Protein AF-0000000083550187 (afdb_homodimer)

pLDDT: mean 97.29, std 4.62, range [62.53, 98.94]

Sequence (258 aa):
MPMEIVVPAGSGKPLAPYSPGTLADGVVYVSGTLPFDKDNNVVHLDDPKAQTRHVLDIIKSVIEAAGGTMADVTMNHVFVTDWANYGAVNEVYAEYFPGDKPARYCVKVELVKPGALVEIATVAHIGKKMPMEIVVPAGSGKPLAPYSPGTLADGVVYVSGTLPFDKDNNVVHLDDPKAQTRHVLDIIKSVIEAAGGTMADVTMNHVFVTDWANYGAVNEVYAEYFPGDKPARYCVKVELVKPGALVEIATVAHIGKK

Radius of gyration: 17.9 Å; Cα contacts (8 Å, |Δi|>4): 572; chains: 2; bounding box: 42×47×38 Å

Foldseek 3Di:
DDKDAFDFPPAADDPDPDGQWIDDQQKIKGPWFWCAHNVGDHPPFPQLLVRLVSRVVSVQRRQVSVPAGLQQWAEKEKEFQDCVCVVSNVVNVCVRVVDDDHHYDYDHDDDDDPRTGMIMITMGRRHDD/DDKDAFDFPPAADDPDPDGQWIDDQQKIKGPWFWCAHNVGDHPPFPQLLVRLVSRVVSVQRRQVSVPAGLQQWAEKEKEFQDCVCVVSNVVNVCVRPVDDDHHYDYDHDDDDDPRTGMIMITMGRRHDD

Organism: NCBI:txid2306993

Structure (mmCIF, N/CA/C/O backbone):
data_AF-0000000083550187-model_v1
#
loop_
_entity.id
_entity.type
_entity.pdbx_description
1 polymer '3-aminoacrylate deaminase RutC'
#
loop_
_atom_site.group_PDB
_atom_site.id
_atom_site.type_symbol
_atom_site.label_atom_id
_atom_site.label_alt_id
_atom_site.label_comp_id
_atom_site.label_asym_id
_atom_site.label_entity_id
_atom_site.label_seq_id
_atom_site.pdbx_PDB_ins_code
_atom_site.Cartn_x
_atom_site.Cartn_y
_atom_site.Cartn_z
_atom_site.occupancy
_atom_site.B_iso_or_equiv
_atom_site.auth_seq_id
_atom_site.auth_comp_id
_atom_site.auth_asym_id
_atom_site.auth_atom_id
_atom_site.pdbx_PDB_model_num
ATOM 1 N N . MET A 1 1 ? -23.312 5.234 -1.891 1 71.38 1 MET A N 1
ATOM 2 C CA . MET A 1 1 ? -23.531 6.66 -1.669 1 71.38 1 MET A CA 1
ATOM 3 C C . MET A 1 1 ? -22.547 7.496 -2.475 1 71.38 1 MET A C 1
ATOM 5 O O . MET A 1 1 ? -21.453 7.031 -2.787 1 71.38 1 MET A O 1
ATOM 9 N N . PRO A 1 2 ? -23.031 8.703 -2.861 1 88.88 2 PRO A N 1
ATOM 10 C CA . PRO A 1 2 ? -22.188 9.523 -3.725 1 88.88 2 PRO A CA 1
ATOM 11 C C . PRO A 1 2 ? -20.875 9.93 -3.055 1 88.88 2 PRO A C 1
ATOM 13 O O . PRO A 1 2 ? -20.781 9.938 -1.824 1 88.88 2 PRO A O 1
ATOM 16 N N . MET A 1 3 ? -19.891 10.164 -3.82 1 94.69 3 MET A N 1
ATOM 17 C CA . MET A 1 3 ? -18.547 10.57 -3.385 1 94.69 3 MET A CA 1
ATOM 18 C C . MET A 1 3 ? -18.562 11.984 -2.826 1 94.69 3 MET A C 1
ATOM 20 O O . MET A 1 3 ? -19.219 12.867 -3.379 1 94.69 3 MET A O 1
ATOM 24 N N . GLU A 1 4 ? -17.922 12.18 -1.686 1 97.5 4 GLU A N 1
ATOM 25 C CA . GLU A 1 4 ? -17.688 13.492 -1.083 1 97.5 4 GLU A CA 1
ATOM 26 C C . GLU A 1 4 ? -16.203 13.852 -1.097 1 97.5 4 GLU A C 1
ATOM 28 O O . GLU A 1 4 ? -15.344 12.984 -0.903 1 97.5 4 GLU A O 1
ATOM 33 N N . ILE A 1 5 ? -15.969 15.164 -1.253 1 98.06 5 ILE A N 1
ATOM 34 C CA . ILE A 1 5 ? -14.602 15.664 -1.196 1 98.06 5 ILE A CA 1
ATOM 35 C C . ILE A 1 5 ? -14.227 15.977 0.251 1 98.06 5 ILE A C 1
ATOM 37 O O . ILE A 1 5 ? -15.023 16.547 0.995 1 98.06 5 ILE A O 1
ATOM 41 N N . VAL A 1 6 ? -13.055 15.609 0.651 1 98.38 6 VAL A N 1
ATOM 42 C CA . VAL A 1 6 ? -12.547 15.875 1.993 1 98.38 6 VAL A CA 1
ATOM 43 C C . VAL A 1 6 ? -11.352 16.828 1.917 1 98.38 6 VAL A C 1
ATOM 45 O O . VAL A 1 6 ? -10.297 16.453 1.395 1 98.38 6 VAL A O 1
ATOM 48 N N . VAL A 1 7 ? -11.523 18.016 2.473 1 97.94 7 VAL A N 1
ATOM 49 C CA . VAL A 1 7 ? -10.469 19.016 2.512 1 97.94 7 VAL A CA 1
ATOM 50 C C . VAL A 1 7 ? -10.305 19.531 3.938 1 97.94 7 VAL A C 1
ATOM 52 O O . VAL A 1 7 ? -11.125 20.312 4.418 1 97.94 7 VAL A O 1
ATOM 55 N N . PRO A 1 8 ? -9.312 19.141 4.617 1 97.31 8 PRO A N 1
ATOM 56 C CA . PRO A 1 8 ? -9.102 19.672 5.965 1 97.31 8 PRO A CA 1
ATOM 57 C C . PRO A 1 8 ? -8.938 21.188 5.977 1 97.31 8 PRO A C 1
ATOM 59 O O . PRO A 1 8 ? -8.469 21.781 4.996 1 97.31 8 PRO A O 1
ATOM 62 N N . ALA A 1 9 ? -9.234 21.703 7.098 1 94.06 9 ALA A N 1
ATOM 63 C CA . ALA A 1 9 ? -9.008 23.125 7.281 1 94.06 9 ALA A CA 1
ATOM 64 C C . ALA A 1 9 ? -7.527 23.484 7.16 1 94.06 9 ALA A C 1
ATOM 66 O O . ALA A 1 9 ? -6.672 22.766 7.684 1 94.06 9 ALA A O 1
ATOM 67 N N . GLY A 1 10 ? -7.227 24.547 6.395 1 91.75 10 GLY A N 1
ATOM 68 C CA . GLY A 1 10 ? -5.855 25.016 6.285 1 91.75 10 GLY A CA 1
ATOM 69 C C . GLY A 1 10 ? -5.102 24.391 5.129 1 91.75 10 GLY A C 1
ATOM 70 O O . GLY A 1 10 ? -3.938 24.719 4.887 1 91.75 10 GLY A O 1
ATOM 71 N N . SER A 1 11 ? -5.773 23.5 4.426 1 94.5 11 SER A N 1
ATOM 72 C CA . SER A 1 11 ? -5.125 22.859 3.285 1 94.5 11 SER A CA 1
ATOM 73 C C . SER A 1 11 ? -4.773 23.875 2.209 1 94.5 11 SER A C 1
ATOM 75 O O . SER A 1 11 ? -5.535 24.812 1.955 1 94.5 11 SER A O 1
ATOM 77 N N . GLY A 1 12 ? -3.656 23.719 1.593 1 93.5 12 GLY A N 1
ATOM 78 C CA . GLY A 1 12 ? -3.312 24.531 0.432 1 93.5 12 GLY A CA 1
ATOM 79 C C . GLY A 1 12 ? -3.977 24.047 -0.845 1 93.5 12 GLY A C 1
ATOM 80 O O . GLY A 1 12 ? -4.703 23.047 -0.838 1 93.5 12 GLY A O 1
ATOM 81 N N . LYS A 1 13 ? -3.725 24.844 -1.928 1 93.12 13 LYS A N 1
ATOM 82 C CA . LYS A 1 13 ? -4.203 24.438 -3.246 1 93.12 13 LYS A CA 1
ATOM 83 C C . LYS A 1 13 ? -3.412 23.25 -3.768 1 93.12 13 LYS A C 1
ATOM 85 O O . LYS A 1 13 ? -2.18 23.25 -3.758 1 93.12 13 LYS A O 1
ATOM 90 N N . PRO A 1 14 ? -4.094 22.234 -4.254 1 94.19 14 PRO A N 1
ATOM 91 C CA . PRO A 1 14 ? -3.365 21.078 -4.781 1 94.19 14 PRO A CA 1
ATOM 92 C C . PRO A 1 14 ? -2.463 21.438 -5.961 1 94.19 14 PRO A C 1
ATOM 94 O O . PRO A 1 14 ? -2.773 22.359 -6.727 1 94.19 14 PRO A O 1
ATOM 97 N N . LEU A 1 15 ? -1.388 20.734 -6.141 1 93.44 15 LEU A N 1
ATOM 98 C CA . LEU A 1 15 ? -0.4 20.906 -7.199 1 93.44 15 LEU A CA 1
ATOM 99 C C . LEU A 1 15 ? -0.985 20.531 -8.555 1 93.44 15 LEU A C 1
ATOM 101 O O . LEU A 1 15 ? -0.548 21.047 -9.586 1 93.44 15 LEU A O 1
ATOM 105 N N . ALA A 1 16 ? -1.939 19.688 -8.641 1 96.25 16 ALA A N 1
ATOM 106 C CA . ALA A 1 16 ? -2.561 19.109 -9.828 1 96.25 16 ALA A CA 1
ATOM 107 C C . ALA A 1 16 ? -4.062 18.922 -9.625 1 96.25 16 ALA A C 1
ATOM 109 O O . ALA A 1 16 ? -4.602 19.281 -8.57 1 96.25 16 ALA A O 1
ATOM 110 N N . PRO A 1 17 ? -4.848 18.375 -10.633 1 97.25 17 PRO A N 1
ATOM 111 C CA . PRO A 1 17 ? -6.301 18.266 -10.5 1 97.25 17 PRO A CA 1
ATOM 112 C C . PRO A 1 17 ? -6.734 17.078 -9.641 1 97.25 17 PRO A C 1
ATOM 114 O O . PRO A 1 17 ? -7.262 16.094 -10.164 1 97.25 17 PRO A O 1
ATOM 117 N N . TYR A 1 18 ? -6.578 17.219 -8.414 1 98 18 TYR A N 1
ATOM 118 C CA . TYR A 1 18 ? -7.02 16.234 -7.426 1 98 18 TYR A CA 1
ATOM 119 C C . TYR A 1 18 ? -7.543 16.922 -6.176 1 98 18 TYR A C 1
ATOM 121 O O . TYR A 1 18 ? -7.383 18.141 -6.012 1 98 18 TYR A O 1
ATOM 129 N N . SER A 1 19 ? -8.242 16.156 -5.312 1 98 19 SER A N 1
ATOM 130 C CA . SER A 1 19 ? -8.562 16.562 -3.947 1 98 19 SER A CA 1
ATOM 131 C C . SER A 1 19 ? -7.656 15.867 -2.939 1 98 19 SER A C 1
ATOM 133 O O . SER A 1 19 ? -7.16 14.766 -3.195 1 98 19 SER A O 1
ATOM 135 N N . PRO A 1 20 ? -7.453 16.453 -1.776 1 98.38 20 PRO A N 1
ATOM 136 C CA . PRO A 1 20 ? -6.676 15.781 -0.734 1 98.38 20 PRO A CA 1
ATOM 137 C C . PRO A 1 20 ? -7.238 14.414 -0.369 1 98.38 20 PRO A C 1
ATOM 139 O O . PRO A 1 20 ? -6.48 13.477 -0.097 1 98.38 20 PRO A O 1
ATOM 142 N N . GLY A 1 21 ? -8.586 14.367 -0.272 1 98.75 21 GLY A N 1
ATOM 143 C CA . GLY A 1 21 ? -9.219 13.086 0.005 1 98.75 21 GLY A CA 1
ATOM 144 C C . GLY A 1 21 ? -10.641 13 -0.517 1 98.75 21 GLY A C 1
ATOM 145 O O . GLY A 1 21 ? -11.25 14.016 -0.854 1 98.75 21 GLY A O 1
ATOM 146 N N . THR A 1 22 ? -11.148 11.805 -0.66 1 98.75 22 THR A N 1
ATOM 147 C CA . THR A 1 22 ? -12.547 11.531 -0.98 1 98.75 22 THR A CA 1
ATOM 148 C C . THR A 1 22 ? -13.125 10.5 -0.014 1 98.75 22 THR A C 1
ATOM 150 O O . THR A 1 22 ? -12.398 9.672 0.536 1 98.75 22 THR A O 1
ATOM 153 N N . LEU A 1 23 ? -14.391 10.578 0.192 1 98 23 LEU A N 1
ATOM 154 C CA . LEU A 1 23 ? -15.148 9.656 1.024 1 98 23 LEU A CA 1
ATOM 155 C C . LEU A 1 23 ? -16.328 9.07 0.252 1 98 23 LEU A C 1
ATOM 157 O O . LEU A 1 23 ? -17.125 9.812 -0.332 1 98 23 LEU A O 1
ATOM 161 N N . ALA A 1 24 ? -16.344 7.828 0.193 1 97.19 24 ALA A N 1
ATOM 162 C CA . ALA A 1 24 ? -17.469 7.121 -0.397 1 97.19 24 ALA A CA 1
ATOM 163 C C . ALA A 1 24 ? -17.703 5.781 0.294 1 97.19 24 ALA A C 1
ATOM 165 O O . ALA A 1 24 ? -16.766 5.008 0.49 1 97.19 24 ALA A O 1
ATOM 166 N N . ASP A 1 25 ? -18.953 5.516 0.718 1 95.06 25 ASP A N 1
ATOM 167 C CA . ASP A 1 25 ? -19.375 4.234 1.279 1 95.06 25 ASP A CA 1
ATOM 168 C C . ASP A 1 25 ? -18.562 3.885 2.52 1 95.06 25 ASP A C 1
ATOM 170 O O . ASP A 1 25 ? -18.188 2.725 2.723 1 95.06 25 ASP A O 1
ATOM 174 N N . GLY A 1 26 ? -18.188 4.93 3.285 1 95.88 26 GLY A N 1
ATOM 175 C CA . GLY A 1 26 ? -17.469 4.719 4.531 1 95.88 26 GLY A CA 1
ATOM 176 C C . GLY A 1 26 ? -15.984 4.484 4.336 1 95.88 26 GLY A C 1
ATOM 177 O O . GLY A 1 26 ? -15.281 4.105 5.273 1 95.88 26 GLY A O 1
ATOM 178 N N . VAL A 1 27 ? -15.508 4.656 3.115 1 97.69 27 VAL A N 1
ATOM 179 C CA . VAL A 1 27 ? -14.094 4.492 2.807 1 97.69 27 VAL A CA 1
ATOM 180 C C . VAL A 1 27 ? -13.484 5.836 2.42 1 97.69 27 VAL A C 1
ATOM 182 O O . VAL A 1 27 ? -14.016 6.539 1.558 1 97.69 27 VAL A O 1
ATOM 185 N N . VAL A 1 28 ? -12.43 6.199 3.059 1 98.31 28 VAL A N 1
ATOM 186 C CA . VAL A 1 28 ? -11.672 7.41 2.74 1 98.31 28 VAL A CA 1
ATOM 187 C C . VAL A 1 28 ? -10.445 7.047 1.913 1 98.31 28 VAL A C 1
ATOM 189 O O . VAL A 1 28 ? -9.656 6.184 2.307 1 98.31 28 VAL A O 1
ATOM 192 N N . TYR A 1 29 ? -10.312 7.645 0.802 1 98.81 29 TYR A N 1
ATOM 193 C CA . TYR A 1 29 ? -9.094 7.617 0.004 1 98.81 29 TYR A CA 1
ATOM 194 C C . TYR A 1 29 ? -8.32 8.922 0.145 1 98.81 29 TYR A C 1
ATOM 196 O O . TYR A 1 29 ? -8.852 10 -0.128 1 98.81 29 TYR A O 1
ATOM 204 N N . VAL A 1 30 ? -7.113 8.859 0.586 1 98.88 30 VAL A N 1
ATOM 205 C CA . VAL A 1 30 ? -6.254 10.031 0.7 1 98.88 30 VAL A CA 1
ATOM 206 C C . VAL A 1 30 ? -5.262 10.062 -0.459 1 98.88 30 VAL A C 1
ATOM 208 O O . VAL A 1 30 ? -4.566 9.078 -0.716 1 98.88 30 VAL A O 1
ATOM 211 N N . SER A 1 31 ? -5.219 11.148 -1.187 1 98.81 31 SER A N 1
ATOM 212 C CA . SER A 1 31 ? -4.32 11.305 -2.326 1 98.81 31 SER A CA 1
ATOM 213 C C . SER A 1 31 ? -2.863 11.133 -1.912 1 98.81 31 SER A C 1
ATOM 215 O O . SER A 1 31 ? -2.525 11.281 -0.736 1 98.81 31 SER A O 1
ATOM 217 N N . GLY A 1 32 ? -1.987 10.727 -2.924 1 98.75 32 GLY A N 1
ATOM 218 C CA . GLY A 1 32 ? -0.562 10.805 -2.645 1 98.75 32 GLY A CA 1
ATOM 219 C C . GLY A 1 32 ? -0.159 12.109 -1.979 1 98.75 32 GLY A C 1
ATOM 220 O O . GLY A 1 32 ? -0.399 13.188 -2.52 1 98.75 32 GLY A O 1
ATOM 221 N N . THR A 1 33 ? 0.382 12.008 -0.817 1 98.81 33 THR A N 1
ATOM 222 C CA . THR A 1 33 ? 0.754 13.156 0.003 1 98.81 33 THR A CA 1
ATOM 223 C C . THR A 1 33 ? 2.271 13.312 0.062 1 98.81 33 THR A C 1
ATOM 225 O O . THR A 1 33 ? 2.982 12.367 0.406 1 98.81 33 THR A O 1
ATOM 228 N N . LEU A 1 34 ? 2.713 14.43 -0.301 1 98.75 34 LEU A N 1
ATOM 229 C CA . LEU A 1 34 ? 4.133 14.766 -0.332 1 98.75 34 LEU A CA 1
ATOM 230 C C . LEU A 1 34 ? 4.492 15.719 0.805 1 98.75 34 LEU A C 1
ATOM 232 O O . LEU A 1 34 ? 3.607 16.312 1.418 1 98.75 34 LEU A O 1
ATOM 236 N N . PRO A 1 35 ? 5.758 15.828 1.191 1 98.75 35 PRO A N 1
ATOM 237 C CA . PRO A 1 35 ? 6.125 16.766 2.252 1 98.75 35 PRO A CA 1
ATOM 238 C C . PRO A 1 35 ? 6.121 18.219 1.78 1 98.75 35 PRO A C 1
ATOM 240 O O . PRO A 1 35 ? 7.168 18.875 1.772 1 98.75 35 PRO A O 1
ATOM 243 N N . PHE A 1 36 ? 4.926 18.688 1.507 1 98.19 36 PHE A N 1
ATOM 244 C CA . PHE A 1 36 ? 4.711 20.031 0.988 1 98.19 36 PHE A CA 1
ATOM 245 C C . PHE A 1 36 ? 4.098 20.938 2.053 1 98.19 36 PHE A C 1
ATOM 247 O O . PHE A 1 36 ? 3.246 20.5 2.83 1 98.19 36 PHE A O 1
ATOM 254 N N . ASP A 1 37 ? 4.496 22.234 2.004 1 97.69 37 ASP A N 1
ATOM 255 C CA . ASP A 1 37 ? 3.727 23.234 2.74 1 97.69 37 ASP A CA 1
ATOM 256 C C . ASP A 1 37 ? 2.52 23.703 1.932 1 97.69 37 ASP A C 1
ATOM 258 O O . ASP A 1 37 ? 2.217 23.141 0.875 1 97.69 37 ASP A O 1
ATOM 262 N N . LYS A 1 38 ? 1.823 24.672 2.412 1 95.12 38 LYS A N 1
ATOM 263 C CA . LYS A 1 38 ? 0.559 25.094 1.818 1 95.12 38 LYS A CA 1
ATOM 264 C C . LYS A 1 38 ? 0.777 25.703 0.432 1 95.12 38 LYS A C 1
ATOM 266 O O . LYS A 1 38 ? -0.169 25.844 -0.345 1 95.12 38 LYS A O 1
ATOM 271 N N . ASP A 1 39 ? 2.008 26.156 0.126 1 96.25 39 ASP A N 1
ATOM 272 C CA . ASP A 1 39 ? 2.344 26.734 -1.168 1 96.25 39 ASP A CA 1
ATOM 273 C C . ASP A 1 39 ? 3 25.703 -2.082 1 96.25 39 ASP A C 1
ATOM 275 O O . ASP A 1 39 ? 3.594 26.062 -3.104 1 96.25 39 ASP A O 1
ATOM 279 N N . ASN A 1 40 ? 3.084 24.406 -1.7 1 97.12 40 ASN A N 1
ATOM 280 C CA . ASN A 1 40 ? 3.6 23.266 -2.447 1 97.12 40 ASN A CA 1
ATOM 281 C C . ASN A 1 40 ? 5.121 23.297 -2.545 1 97.12 40 ASN A C 1
ATOM 283 O O . ASN A 1 40 ? 5.695 22.844 -3.535 1 97.12 40 ASN A O 1
ATOM 287 N N . ASN A 1 41 ? 5.707 24 -1.54 1 98.25 41 ASN A N 1
ATOM 288 C CA . ASN A 1 41 ? 7.152 23.859 -1.403 1 98.25 41 ASN A CA 1
ATOM 289 C C . ASN A 1 41 ? 7.523 22.625 -0.576 1 98.25 41 ASN A C 1
ATOM 291 O O . ASN A 1 41 ? 6.875 22.344 0.432 1 98.25 41 ASN A O 1
ATOM 295 N N . VAL A 1 42 ? 8.617 21.984 -0.984 1 98.69 42 VAL A N 1
ATOM 296 C CA . VAL A 1 42 ? 9.102 20.859 -0.198 1 98.69 42 VAL A CA 1
ATOM 297 C C . VAL A 1 42 ? 9.664 21.359 1.13 1 98.69 42 VAL A C 1
ATOM 299 O O . VAL A 1 42 ? 10.43 22.328 1.163 1 98.69 42 VAL A O 1
ATOM 302 N N . VAL A 1 43 ? 9.328 20.672 2.197 1 98.81 43 VAL A N 1
ATOM 303 C CA . VAL A 1 43 ? 9.805 21.078 3.514 1 98.81 43 VAL A CA 1
ATOM 304 C C . VAL A 1 43 ? 10.711 20 4.094 1 98.81 43 VAL A C 1
ATOM 306 O O . VAL A 1 43 ? 10.742 18.859 3.6 1 98.81 43 VAL A O 1
ATOM 309 N N . HIS A 1 44 ? 11.586 20.391 5.102 1 98.81 44 HIS A N 1
ATOM 310 C CA . HIS A 1 44 ? 12.469 19.484 5.82 1 98.81 44 HIS A CA 1
ATOM 311 C C . HIS A 1 44 ? 13.445 18.781 4.871 1 98.81 44 HIS A C 1
ATOM 313 O O . HIS A 1 44 ? 13.586 17.562 4.902 1 98.81 44 HIS A O 1
ATOM 319 N N . LEU A 1 45 ? 14.086 19.578 4.062 1 98.62 45 LEU A N 1
ATOM 320 C CA . LEU A 1 45 ? 15.008 19.047 3.062 1 98.62 45 LEU A CA 1
ATOM 321 C C . LEU A 1 45 ? 16.062 18.172 3.711 1 98.62 45 LEU A C 1
ATOM 323 O O . LEU A 1 45 ? 16.594 18.5 4.781 1 98.62 45 LEU A O 1
ATOM 327 N N . ASP A 1 46 ? 16.281 16.984 3.121 1 98.12 46 ASP A N 1
ATOM 328 C CA . ASP A 1 46 ? 17.328 16.031 3.471 1 98.12 46 ASP A CA 1
ATOM 329 C C . ASP A 1 46 ? 17.047 15.391 4.832 1 98.12 46 ASP A C 1
ATOM 331 O O . ASP A 1 46 ? 17.969 14.914 5.496 1 98.12 46 ASP A O 1
ATOM 335 N N . ASP A 1 47 ? 15.859 15.414 5.391 1 98.88 47 ASP A N 1
ATOM 336 C CA . ASP A 1 47 ? 15.445 14.828 6.668 1 98.88 47 ASP A CA 1
ATOM 337 C C . ASP A 1 47 ? 14.258 13.891 6.484 1 98.88 47 ASP A C 1
ATOM 339 O O . ASP A 1 47 ? 13.109 14.297 6.668 1 98.88 47 ASP A O 1
ATOM 343 N N . PRO A 1 48 ? 14.508 12.656 6.152 1 98.88 48 PRO A N 1
ATOM 344 C CA . PRO A 1 48 ? 13.414 11.719 5.871 1 98.88 48 PRO A CA 1
ATOM 345 C C . PRO A 1 48 ? 12.484 11.523 7.066 1 98.88 48 PRO A C 1
ATOM 347 O O . PRO A 1 48 ? 11.281 11.289 6.887 1 98.88 48 PRO A O 1
ATOM 350 N N . LYS A 1 49 ? 12.953 11.617 8.266 1 98.94 49 LYS A N 1
ATOM 351 C CA . LYS A 1 49 ? 12.086 11.477 9.43 1 98.94 49 LYS A CA 1
ATOM 352 C C . LYS A 1 49 ? 11.094 12.633 9.516 1 98.94 49 LYS A C 1
ATOM 354 O O . LYS A 1 49 ? 9.891 12.414 9.672 1 98.94 49 LYS A O 1
ATOM 359 N N . ALA A 1 50 ? 11.641 13.812 9.391 1 98.94 50 ALA A N 1
ATOM 360 C CA . ALA A 1 50 ? 10.773 14.984 9.477 1 98.94 50 ALA A CA 1
ATOM 361 C C . ALA A 1 50 ? 9.789 15.016 8.312 1 98.94 50 ALA A C 1
ATOM 363 O O . ALA A 1 50 ? 8.625 15.398 8.484 1 98.94 50 ALA A O 1
ATOM 364 N N . GLN A 1 51 ? 10.188 14.641 7.125 1 98.94 51 GLN A N 1
ATOM 365 C CA . GLN A 1 51 ? 9.281 14.594 5.98 1 98.94 51 GLN A CA 1
ATOM 366 C C . GLN A 1 51 ? 8.195 13.539 6.184 1 98.94 51 GLN A C 1
ATOM 368 O O . GLN A 1 51 ? 7.027 13.773 5.848 1 98.94 51 GLN A O 1
ATOM 373 N N . THR A 1 52 ? 8.594 12.383 6.754 1 98.94 52 THR A N 1
ATOM 374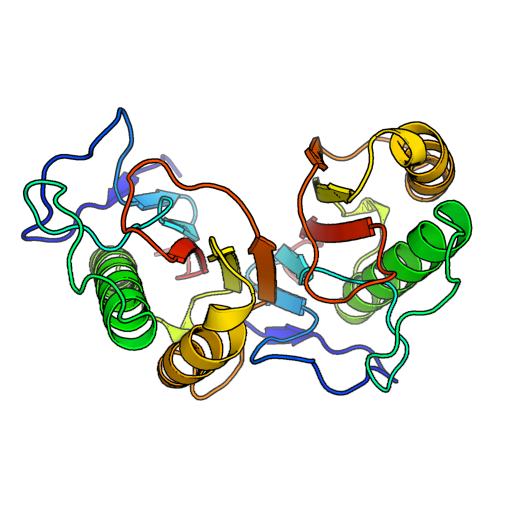 C CA . THR A 1 52 ? 7.605 11.344 7.008 1 98.94 52 THR A CA 1
ATOM 375 C C . THR A 1 52 ? 6.566 11.82 8.016 1 98.94 52 THR A C 1
ATOM 377 O O . THR A 1 52 ? 5.367 11.617 7.828 1 98.94 52 THR A O 1
ATOM 380 N N . ARG A 1 53 ? 7.027 12.5 9.07 1 98.94 53 ARG A N 1
ATOM 381 C CA . ARG A 1 53 ? 6.102 13.047 10.055 1 98.94 53 ARG A CA 1
ATOM 382 C C . ARG A 1 53 ? 5.152 14.055 9.414 1 98.94 53 ARG A C 1
ATOM 384 O O . ARG A 1 53 ? 3.947 14.016 9.664 1 98.94 53 ARG A O 1
ATOM 391 N N . HIS A 1 54 ? 5.688 14.93 8.617 1 98.88 54 HIS A N 1
ATOM 392 C CA . HIS A 1 54 ? 4.898 15.945 7.938 1 98.88 54 HIS A CA 1
ATOM 393 C C . HIS A 1 54 ? 3.818 15.312 7.066 1 98.88 54 HIS A C 1
ATOM 395 O O . HIS A 1 54 ? 2.652 15.719 7.125 1 98.88 54 HIS A O 1
ATOM 401 N N . VAL A 1 55 ? 4.148 14.336 6.289 1 98.88 55 VAL A N 1
ATOM 402 C CA . VAL A 1 55 ? 3.248 13.633 5.383 1 98.88 55 VAL A CA 1
ATOM 403 C C . VAL A 1 55 ? 2.146 12.938 6.18 1 98.88 55 VAL A C 1
ATOM 405 O O . VAL A 1 55 ? 0.963 13.07 5.863 1 98.88 55 VAL A O 1
ATOM 408 N N . LEU A 1 56 ? 2.564 12.203 7.223 1 98.94 56 LEU A N 1
ATOM 409 C CA . LEU A 1 56 ? 1.59 11.438 7.996 1 98.94 56 LEU A CA 1
ATOM 410 C C . LEU A 1 56 ? 0.673 12.367 8.781 1 98.94 56 LEU A C 1
ATOM 412 O O . LEU A 1 56 ? -0.504 12.062 8.984 1 98.94 56 LEU A O 1
ATOM 416 N N . ASP A 1 57 ? 1.16 13.539 9.219 1 98.81 57 ASP A N 1
ATOM 417 C CA . ASP A 1 57 ? 0.308 14.531 9.859 1 98.81 57 ASP A CA 1
ATOM 418 C C . ASP A 1 57 ? -0.765 15.047 8.906 1 98.81 57 ASP A C 1
ATOM 420 O O . ASP A 1 57 ? -1.913 15.25 9.297 1 98.81 57 ASP A O 1
ATOM 424 N N . ILE A 1 58 ? -0.449 15.297 7.648 1 98.75 58 ILE A N 1
ATOM 425 C CA . ILE A 1 58 ? -1.416 15.75 6.656 1 98.75 58 ILE A CA 1
ATOM 426 C C . ILE A 1 58 ? -2.451 14.656 6.402 1 98.75 58 ILE A C 1
ATOM 428 O O . ILE A 1 58 ? -3.654 14.93 6.367 1 98.75 58 ILE A O 1
ATOM 432 N N . ILE A 1 59 ? -2 13.438 6.219 1 98.81 59 ILE A N 1
ATOM 433 C CA . ILE A 1 59 ? -2.904 12.32 6 1 98.81 59 ILE A CA 1
ATOM 434 C C . ILE A 1 59 ? -3.865 12.188 7.18 1 98.81 59 ILE A C 1
ATOM 436 O O . ILE A 1 59 ? -5.074 12.031 6.988 1 98.81 59 ILE A O 1
ATOM 440 N N . LYS A 1 60 ? -3.279 12.234 8.414 1 98.81 60 LYS A N 1
ATOM 441 C CA . LYS A 1 60 ? -4.09 12.203 9.625 1 98.81 60 LYS A CA 1
ATOM 442 C C . LYS A 1 60 ? -5.168 13.281 9.602 1 98.81 60 LYS A C 1
ATOM 444 O O . LYS A 1 60 ? -6.328 13.016 9.922 1 98.81 60 LYS A O 1
ATOM 449 N N . SER A 1 61 ? -4.84 14.461 9.211 1 98.75 61 SER A N 1
ATOM 450 C CA . SER A 1 61 ? -5.793 15.57 9.172 1 98.75 61 SER A CA 1
ATOM 451 C C . SER A 1 61 ? -6.926 15.281 8.188 1 98.75 61 SER A C 1
ATOM 453 O O . SER A 1 61 ? -8.078 15.633 8.445 1 98.75 61 SER A O 1
ATOM 455 N N . VAL A 1 62 ? -6.66 14.688 7.016 1 98.69 62 VAL A N 1
ATOM 456 C CA . VAL A 1 62 ? -7.68 14.344 6.031 1 98.69 62 VAL A CA 1
ATOM 457 C C . VAL A 1 62 ? -8.633 13.305 6.617 1 98.69 62 VAL A C 1
ATOM 459 O O . VAL A 1 62 ? -9.852 13.453 6.531 1 98.69 62 VAL A O 1
ATOM 462 N N . ILE A 1 63 ? -8.086 12.266 7.25 1 98.56 63 ILE A N 1
ATOM 463 C CA . ILE A 1 63 ? -8.891 11.18 7.805 1 98.56 63 ILE A CA 1
ATOM 464 C C . ILE A 1 63 ? -9.773 11.711 8.93 1 98.56 63 ILE A C 1
ATOM 466 O O . ILE A 1 63 ? -10.961 11.391 9 1 98.56 63 ILE A O 1
ATOM 470 N N . GLU A 1 64 ? -9.172 12.562 9.766 1 98.56 64 GLU A N 1
ATOM 471 C CA . GLU A 1 64 ? -9.922 13.141 10.875 1 98.56 64 GLU A CA 1
ATOM 472 C C . GLU A 1 64 ? -11.016 14.078 10.375 1 98.56 64 GLU A C 1
ATOM 474 O O . GLU A 1 64 ? -12.109 14.125 10.938 1 98.56 64 GLU A O 1
ATOM 479 N N . ALA A 1 65 ? -10.773 14.859 9.305 1 98.44 65 ALA A N 1
ATOM 480 C CA . ALA A 1 65 ? -11.781 15.727 8.711 1 98.44 65 ALA A CA 1
ATOM 481 C C . ALA A 1 65 ? -12.961 14.922 8.172 1 98.44 65 ALA A C 1
ATOM 483 O O . ALA A 1 65 ? -14.094 15.406 8.133 1 98.44 65 ALA A O 1
ATOM 484 N N . ALA A 1 66 ? -12.727 13.688 7.797 1 97.56 66 ALA A N 1
ATOM 485 C CA . ALA A 1 66 ? -13.773 12.805 7.293 1 97.56 66 ALA A CA 1
ATOM 486 C C . ALA A 1 66 ? -14.508 12.117 8.445 1 97.56 66 ALA A C 1
ATOM 488 O O . ALA A 1 66 ? -15.508 11.43 8.227 1 97.56 66 ALA A O 1
ATOM 489 N N . GLY A 1 67 ? -13.938 12.227 9.656 1 97.44 67 GLY A N 1
ATOM 490 C CA . GLY A 1 67 ? -14.609 11.664 10.82 1 97.44 67 GLY A CA 1
ATOM 491 C C . GLY A 1 67 ? -13.961 10.391 11.328 1 97.44 67 GLY A C 1
ATOM 492 O O . GLY A 1 67 ? -14.523 9.695 12.172 1 97.44 67 GLY A O 1
ATOM 493 N N . GLY A 1 68 ? -12.82 10.039 10.836 1 97.75 68 GLY A N 1
ATOM 494 C CA . GLY A 1 68 ? -12.117 8.844 11.266 1 97.75 68 GLY A CA 1
ATOM 495 C C . GLY A 1 68 ? -10.883 9.148 12.094 1 97.75 68 GLY A C 1
ATOM 496 O O . GLY A 1 68 ? -10.703 10.273 12.555 1 97.75 68 GLY A O 1
ATOM 497 N N . THR A 1 69 ? -10.062 8.086 12.352 1 97.88 69 THR A N 1
ATOM 498 C CA . THR A 1 69 ? -8.766 8.156 13.016 1 97.88 69 THR A CA 1
ATOM 499 C C . THR A 1 69 ? -7.73 7.301 12.289 1 97.88 69 THR A C 1
ATOM 501 O O . THR A 1 69 ? -8.07 6.559 11.359 1 97.88 69 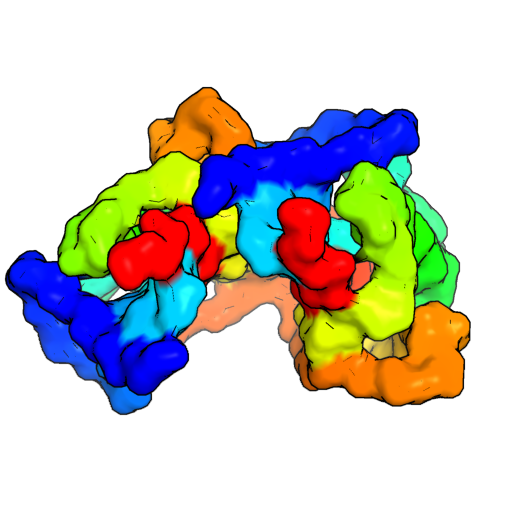THR A O 1
ATOM 504 N N . MET A 1 70 ? -6.477 7.402 12.695 1 98 70 MET A N 1
ATOM 505 C CA . MET A 1 70 ? -5.414 6.621 12.062 1 98 70 MET A CA 1
ATOM 506 C C . MET A 1 70 ? -5.625 5.129 12.297 1 98 70 MET A C 1
ATOM 508 O O . MET A 1 70 ? -5.125 4.305 11.531 1 98 70 MET A O 1
ATOM 512 N N . ALA A 1 71 ? -6.379 4.75 13.297 1 97.31 71 ALA A N 1
ATOM 513 C CA . ALA A 1 71 ? -6.672 3.346 13.57 1 97.31 71 ALA A CA 1
ATOM 514 C C . ALA A 1 71 ? -7.551 2.748 12.477 1 97.31 71 ALA A C 1
ATOM 516 O O . ALA A 1 71 ? -7.684 1.526 12.375 1 97.31 71 ALA A O 1
ATOM 517 N N . ASP A 1 72 ? -8.133 3.588 11.641 1 97.81 72 ASP A N 1
ATOM 518 C CA . ASP A 1 72 ? -9.055 3.146 10.594 1 97.81 72 ASP A CA 1
ATOM 519 C C . ASP A 1 72 ? -8.305 2.83 9.305 1 97.81 72 ASP A C 1
ATOM 521 O O . ASP A 1 72 ? -8.898 2.35 8.336 1 97.81 72 ASP A O 1
ATOM 525 N N . VAL A 1 73 ? -6.988 3.117 9.25 1 98.69 73 VAL A N 1
ATOM 526 C CA . VAL A 1 73 ? -6.203 2.91 8.039 1 98.69 73 VAL A CA 1
ATOM 527 C C . VAL A 1 73 ? -6.02 1.415 7.789 1 98.69 73 VAL A C 1
ATOM 529 O O . VAL A 1 73 ? -5.574 0.682 8.672 1 98.69 73 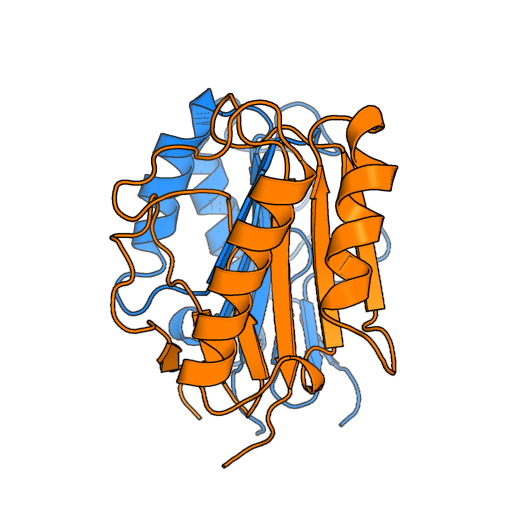VAL A O 1
ATOM 532 N N . THR A 1 74 ? -6.309 0.982 6.539 1 98.62 74 THR A N 1
ATOM 533 C CA . THR A 1 74 ? -6.246 -0.434 6.191 1 98.62 74 THR A CA 1
ATOM 534 C C . THR A 1 74 ? -5.102 -0.707 5.223 1 98.62 74 THR A C 1
ATOM 536 O O . THR A 1 74 ? -4.617 -1.836 5.129 1 98.62 74 THR A O 1
ATOM 539 N N . MET A 1 75 ? -4.719 0.32 4.484 1 98.81 75 MET A N 1
ATOM 540 C CA . MET A 1 75 ? -3.676 0.153 3.475 1 98.81 75 MET A CA 1
ATOM 541 C C . MET A 1 75 ? -2.92 1.459 3.254 1 98.81 75 MET A C 1
ATOM 543 O O . MET A 1 75 ? -3.529 2.527 3.17 1 98.81 75 MET A O 1
ATOM 547 N N . ASN A 1 76 ? -1.598 1.352 3.211 1 98.94 76 ASN A N 1
ATOM 548 C CA . ASN A 1 76 ? -0.762 2.473 2.797 1 98.94 76 ASN A CA 1
ATOM 549 C C . ASN A 1 76 ? 0.098 2.115 1.588 1 98.94 76 ASN A C 1
ATOM 551 O O . ASN A 1 76 ? 0.646 1.014 1.515 1 98.94 76 ASN A O 1
ATOM 555 N N . HIS A 1 77 ? 0.198 3.025 0.65 1 98.88 77 HIS A N 1
ATOM 556 C CA . HIS A 1 77 ? 1.084 2.98 -0.508 1 98.88 77 HIS A CA 1
ATOM 557 C C . HIS A 1 77 ? 2.291 3.893 -0.314 1 98.88 77 HIS A C 1
ATOM 559 O O . HIS A 1 77 ? 2.162 5.117 -0.36 1 98.88 77 HIS A O 1
ATOM 565 N N . VAL A 1 78 ? 3.441 3.291 -0.08 1 98.94 78 VAL A N 1
ATOM 566 C CA . VAL A 1 78 ? 4.605 4.074 0.329 1 98.94 78 VAL A CA 1
ATOM 567 C C . VAL A 1 78 ? 5.621 4.117 -0.808 1 98.94 78 VAL A C 1
ATOM 569 O O . VAL A 1 78 ? 5.977 3.082 -1.373 1 98.94 78 VAL A O 1
ATOM 572 N N . PHE A 1 79 ? 6.086 5.328 -1.111 1 98.94 79 PHE A N 1
ATOM 573 C CA . PHE A 1 79 ? 7.082 5.582 -2.143 1 98.94 79 PHE A CA 1
ATOM 574 C C . PHE A 1 79 ? 8.273 6.336 -1.569 1 98.94 79 PHE A C 1
ATOM 576 O O . PHE A 1 79 ? 8.109 7.379 -0.928 1 98.94 79 PHE A O 1
ATOM 583 N N . VAL A 1 80 ? 9.453 5.816 -1.82 1 98.94 80 VAL A N 1
ATOM 584 C CA . VAL A 1 80 ? 10.672 6.488 -1.396 1 98.94 80 VAL A CA 1
ATOM 585 C C . VAL A 1 80 ? 11.586 6.711 -2.6 1 98.94 80 VAL A C 1
ATOM 587 O O . VAL A 1 80 ? 11.492 5.992 -3.598 1 98.94 80 VAL A O 1
ATOM 590 N N . THR A 1 81 ? 12.492 7.699 -2.502 1 98.75 81 THR A N 1
ATOM 591 C CA . THR A 1 81 ? 13.375 8.016 -3.619 1 98.75 81 THR A CA 1
ATOM 592 C C . THR A 1 81 ? 14.711 7.289 -3.475 1 98.75 81 THR A C 1
ATOM 594 O O . THR A 1 81 ? 15.492 7.215 -4.426 1 98.75 81 THR A O 1
ATOM 597 N N . ASP A 1 82 ? 15.023 6.809 -2.256 1 98.62 82 ASP A N 1
ATOM 598 C CA . ASP A 1 82 ? 16.281 6.129 -1.938 1 98.62 82 ASP A CA 1
ATOM 599 C C . ASP A 1 82 ? 16.078 5.129 -0.798 1 98.62 82 ASP A C 1
ATOM 601 O O . ASP A 1 82 ? 15.516 5.469 0.242 1 98.62 82 ASP A O 1
ATOM 605 N N . TRP A 1 83 ? 16.609 3.885 -0.953 1 98.38 83 TRP A N 1
ATOM 606 C CA . TRP A 1 83 ? 16.469 2.859 0.074 1 98.38 83 TRP A CA 1
ATOM 607 C C . TRP A 1 83 ? 17.234 3.238 1.335 1 98.38 83 TRP A C 1
ATOM 609 O O . TRP A 1 83 ? 16.953 2.725 2.42 1 98.38 83 TRP A O 1
ATOM 619 N N . ALA A 1 84 ? 18.188 4.172 1.218 1 98.44 84 ALA A N 1
ATOM 620 C CA . ALA A 1 84 ? 18.922 4.664 2.387 1 98.44 84 ALA A CA 1
ATOM 621 C C . ALA A 1 84 ? 17.969 5.324 3.381 1 98.44 84 ALA A C 1
ATOM 623 O O . ALA A 1 84 ? 18.297 5.473 4.559 1 98.44 84 ALA A O 1
ATOM 624 N N . ASN A 1 85 ? 16.781 5.762 2.928 1 98.5 85 ASN A N 1
ATOM 625 C CA . ASN A 1 85 ? 15.805 6.434 3.781 1 98.5 85 ASN A CA 1
ATOM 626 C C . ASN A 1 85 ? 14.805 5.449 4.387 1 98.5 85 ASN A C 1
ATOM 628 O O . ASN A 1 85 ? 13.992 5.82 5.234 1 98.5 85 ASN A O 1
ATOM 632 N N . TYR A 1 86 ? 14.828 4.191 3.988 1 98.56 86 TYR A N 1
ATOM 633 C CA . TYR A 1 86 ? 13.836 3.178 4.336 1 98.56 86 TYR A CA 1
ATOM 634 C C . TYR A 1 86 ? 13.727 3.018 5.848 1 98.56 86 TYR A C 1
ATOM 636 O O . TYR A 1 86 ? 12.625 3.033 6.402 1 98.56 86 TYR A O 1
ATOM 644 N N . GLY A 1 87 ? 14.852 2.885 6.539 1 98.56 87 GLY A N 1
ATOM 645 C CA . GLY A 1 87 ? 14.852 2.738 7.988 1 98.56 87 GLY A CA 1
ATOM 646 C C . GLY A 1 87 ? 14.25 3.93 8.703 1 98.56 87 GLY A C 1
ATOM 647 O O . GLY A 1 87 ? 13.438 3.766 9.617 1 98.56 87 GLY A O 1
ATOM 648 N N . ALA A 1 88 ? 14.648 5.141 8.367 1 98.81 88 ALA A N 1
ATOM 649 C CA . ALA A 1 88 ? 14.141 6.367 8.977 1 98.81 88 ALA A CA 1
ATOM 650 C C . ALA A 1 88 ? 12.641 6.5 8.773 1 98.81 88 ALA A C 1
ATOM 652 O O . ALA A 1 88 ? 11.906 6.863 9.703 1 98.81 88 ALA A O 1
ATOM 653 N N . VAL A 1 89 ? 12.156 6.207 7.52 1 98.88 89 VAL A N 1
ATOM 654 C CA . VAL A 1 89 ? 10.734 6.262 7.207 1 98.88 89 VAL A CA 1
ATOM 655 C C . VAL A 1 89 ? 9.969 5.262 8.078 1 98.88 89 VAL A C 1
ATOM 657 O O . VAL A 1 89 ? 8.961 5.609 8.688 1 98.88 89 VAL A O 1
ATOM 660 N N . ASN A 1 90 ? 10.484 4.035 8.227 1 98.81 90 ASN A N 1
ATOM 661 C CA . ASN A 1 90 ? 9.82 2.994 9.008 1 98.81 90 ASN A CA 1
ATOM 662 C C . ASN A 1 90 ? 9.727 3.373 10.484 1 98.81 90 ASN A C 1
ATOM 664 O O . ASN A 1 90 ? 8.727 3.084 11.141 1 98.81 90 ASN A O 1
ATOM 668 N N . GLU A 1 91 ? 10.781 3.939 10.961 1 98.81 91 GLU A N 1
ATOM 669 C CA . GLU A 1 91 ? 10.797 4.332 12.367 1 98.81 91 GLU A CA 1
ATOM 670 C C . GLU A 1 91 ? 9.664 5.301 12.688 1 98.81 91 GLU A C 1
ATOM 672 O O . GLU A 1 91 ? 8.891 5.074 13.617 1 98.81 91 GLU A O 1
ATOM 677 N N . VAL A 1 92 ? 9.531 6.336 11.953 1 98.94 92 VAL A N 1
ATOM 678 C CA . VAL A 1 92 ? 8.492 7.336 12.203 1 98.94 92 VAL A CA 1
ATOM 679 C C . VAL A 1 92 ? 7.121 6.742 11.891 1 98.94 92 VAL A C 1
ATOM 681 O O . VAL A 1 92 ? 6.168 6.941 12.648 1 98.94 92 VAL A O 1
ATOM 684 N N . TYR A 1 93 ? 7.012 6.078 10.719 1 98.94 93 TYR A N 1
ATOM 685 C CA . TYR A 1 93 ? 5.77 5.434 10.312 1 98.94 93 TYR A CA 1
ATOM 686 C C . TYR A 1 93 ? 5.191 4.598 11.453 1 98.94 93 TYR A C 1
ATOM 688 O O . TYR A 1 93 ? 3.998 4.688 11.75 1 98.94 93 TYR A O 1
ATOM 696 N N . ALA A 1 94 ? 6.016 3.844 12.18 1 98.75 94 ALA A N 1
ATOM 697 C CA . ALA A 1 94 ? 5.582 2.945 13.242 1 98.75 94 ALA A CA 1
ATOM 698 C C . ALA A 1 94 ? 4.945 3.723 14.391 1 98.75 94 ALA A C 1
ATOM 700 O O . ALA A 1 94 ? 4.023 3.23 15.047 1 98.75 94 ALA A O 1
ATOM 701 N N . GLU A 1 95 ? 5.383 4.906 14.633 1 98.62 95 GLU A N 1
ATOM 702 C CA . GLU A 1 95 ? 4.832 5.742 15.703 1 98.62 95 GLU A CA 1
ATOM 703 C C . GLU A 1 95 ? 3.363 6.062 15.445 1 98.62 95 GLU A C 1
ATOM 705 O O . GLU A 1 95 ? 2.596 6.27 16.391 1 98.62 95 GLU A O 1
ATOM 710 N N . TYR A 1 96 ? 2.912 6.129 14.227 1 98.75 96 TYR A N 1
ATOM 711 C CA . TYR A 1 96 ? 1.555 6.531 13.875 1 98.75 96 TYR A CA 1
ATOM 712 C C . TYR A 1 96 ? 0.615 5.328 13.867 1 98.75 96 TYR A C 1
ATOM 714 O O . TYR A 1 96 ? -0.605 5.488 13.781 1 98.75 96 TYR A O 1
ATOM 722 N N . PHE A 1 97 ? 1.195 4.172 13.945 1 98.44 97 PHE A N 1
ATOM 723 C CA . PHE A 1 97 ? 0.434 2.932 13.992 1 98.44 97 PHE A CA 1
ATOM 724 C C . PHE A 1 97 ? 0.908 2.053 15.148 1 98.44 97 PHE A C 1
ATOM 726 O O . PHE A 1 97 ? 1.408 0.947 14.922 1 98.44 97 PHE A O 1
ATOM 733 N N . PRO A 1 98 ? 0.636 2.512 16.359 1 96.88 98 PRO A N 1
ATOM 734 C CA . PRO A 1 98 ? 1.158 1.819 17.547 1 96.88 98 PRO A CA 1
ATOM 735 C C . PRO A 1 98 ? 0.492 0.466 17.781 1 96.88 98 PRO A C 1
ATOM 737 O O . PRO A 1 98 ? 1.057 -0.394 18.453 1 96.88 98 PRO A O 1
ATOM 740 N N . GLY A 1 99 ? -0.628 0.167 17.281 1 94.56 99 GLY A N 1
ATOM 741 C CA . GLY A 1 99 ? -1.348 -1.091 17.391 1 94.56 99 GLY A CA 1
ATOM 742 C C . GLY A 1 99 ? -1.247 -1.957 16.156 1 94.56 99 GLY A C 1
ATOM 743 O O . GLY A 1 99 ? -0.148 -2.217 15.664 1 94.56 99 GLY A O 1
ATOM 744 N N . ASP A 1 100 ? -2.447 -2.332 15.727 1 94.38 100 ASP A N 1
ATOM 745 C CA . ASP A 1 100 ? -2.508 -3.121 14.5 1 94.38 100 ASP A CA 1
ATOM 746 C C . ASP A 1 100 ? -1.953 -2.334 13.312 1 94.38 100 ASP A C 1
ATOM 748 O O . ASP A 1 100 ? -2.289 -1.163 13.125 1 94.38 100 ASP A O 1
ATOM 752 N N . LYS A 1 101 ? -1.088 -3.02 12.602 1 98.25 101 LYS A N 1
ATOM 753 C CA . LYS A 1 101 ? -0.463 -2.357 11.461 1 98.25 101 LYS A CA 1
ATOM 754 C C . LYS A 1 101 ? -1.317 -2.502 10.203 1 98.25 101 LYS A C 1
ATOM 756 O O . LYS A 1 101 ? -1.796 -3.596 9.891 1 98.25 101 LYS A O 1
ATOM 761 N N . PRO A 1 102 ? -1.494 -1.485 9.43 1 98.62 102 PRO A N 1
ATOM 762 C CA . PRO A 1 102 ? -2.133 -1.616 8.117 1 98.62 102 PRO A CA 1
ATOM 763 C C . PRO A 1 102 ? -1.326 -2.484 7.156 1 98.62 102 PRO A C 1
ATOM 765 O O . PRO A 1 102 ? -0.133 -2.709 7.371 1 98.62 102 PRO A O 1
ATOM 768 N N . ALA A 1 103 ? -1.99 -3.006 6.188 1 98.69 103 ALA A N 1
ATOM 769 C CA . ALA A 1 103 ? -1.261 -3.492 5.02 1 98.69 103 ALA A CA 1
ATOM 770 C C . ALA A 1 103 ? -0.535 -2.352 4.312 1 98.69 103 ALA A C 1
ATOM 772 O O . ALA A 1 103 ? -0.979 -1.202 4.355 1 98.69 103 ALA A O 1
ATOM 773 N N . ARG A 1 104 ? 0.558 -2.691 3.678 1 98.88 104 ARG A N 1
ATOM 774 C CA . ARG A 1 104 ? 1.286 -1.667 2.936 1 98.88 104 ARG A CA 1
ATOM 775 C C . ARG A 1 104 ? 2.238 -2.297 1.926 1 98.88 104 ARG A C 1
ATOM 777 O O . ARG A 1 104 ? 2.521 -3.494 1.994 1 98.88 104 ARG A O 1
ATOM 784 N N . TYR A 1 105 ? 2.656 -1.507 1.012 1 98.69 105 TYR A N 1
ATOM 785 C CA . TYR A 1 105 ? 3.871 -1.774 0.249 1 98.69 105 TYR A CA 1
ATOM 786 C C . TYR A 1 105 ? 4.766 -0.542 0.2 1 98.69 105 TYR A C 1
ATOM 788 O O . TYR A 1 105 ? 4.34 0.557 0.563 1 98.69 105 TYR A O 1
ATOM 796 N N . CYS A 1 106 ? 5.973 -0.756 -0.15 1 98.81 106 CYS A N 1
ATOM 797 C CA . CYS A 1 106 ? 6.949 0.313 -0.311 1 98.81 106 CYS A CA 1
ATOM 798 C C . CYS A 1 106 ? 7.875 0.032 -1.488 1 98.81 106 CYS A C 1
ATOM 800 O O . CYS A 1 106 ? 8.523 -1.017 -1.538 1 98.81 106 CYS A O 1
ATOM 802 N N . VAL A 1 107 ? 7.938 0.968 -2.406 1 98.75 107 VAL A N 1
ATOM 803 C CA . VAL A 1 107 ? 8.812 0.81 -3.566 1 98.75 107 VAL A CA 1
ATOM 804 C C . VAL A 1 107 ? 9.617 2.086 -3.781 1 98.75 107 VAL A C 1
ATOM 806 O O . VAL A 1 107 ? 9.234 3.158 -3.309 1 98.75 107 VAL A O 1
ATOM 809 N N . LYS A 1 108 ? 10.773 1.963 -4.445 1 98.88 108 LYS A N 1
ATOM 810 C CA . LYS A 1 108 ? 11.609 3.119 -4.77 1 98.88 108 LYS A CA 1
ATOM 811 C C . LYS A 1 108 ? 11.242 3.689 -6.137 1 98.88 108 LYS A C 1
ATOM 813 O O . LYS A 1 108 ? 11.258 2.973 -7.141 1 98.88 108 LYS A O 1
ATOM 818 N N . VAL A 1 109 ? 10.922 4.961 -6.199 1 98.5 109 VAL A N 1
ATOM 819 C CA . VAL A 1 109 ? 10.523 5.68 -7.406 1 98.5 109 VAL A CA 1
ATOM 820 C C . VAL A 1 109 ? 11.148 7.074 -7.402 1 98.5 109 VAL A C 1
ATOM 822 O O . VAL A 1 109 ? 11.789 7.473 -6.426 1 98.5 109 VAL A O 1
ATOM 825 N N . GLU A 1 110 ? 11.055 7.77 -8.555 1 98.19 110 GLU A N 1
ATOM 826 C CA . GLU A 1 110 ? 11.242 9.219 -8.57 1 98.19 110 GLU A CA 1
ATOM 827 C C . GLU A 1 110 ? 9.961 9.945 -8.188 1 98.19 110 GLU A C 1
ATOM 829 O O . GLU A 1 110 ? 8.859 9.453 -8.453 1 98.19 110 GLU A O 1
ATOM 834 N N . LEU A 1 111 ? 10.133 11.109 -7.539 1 98.38 111 LEU A N 1
ATOM 835 C CA . LEU A 1 111 ? 8.977 11.906 -7.129 1 98.38 111 LEU A CA 1
ATOM 836 C C . LEU A 1 111 ? 8.953 13.242 -7.863 1 98.38 111 LEU A C 1
ATOM 838 O O . LEU A 1 111 ? 9.938 13.633 -8.484 1 98.38 111 LEU A O 1
ATOM 842 N N . VAL A 1 112 ? 7.84 13.914 -7.82 1 98.06 112 VAL A N 1
ATOM 843 C CA . VAL A 1 112 ? 7.469 14.977 -8.75 1 98.06 112 VAL A CA 1
ATOM 844 C C . VAL A 1 112 ? 8.391 16.172 -8.547 1 98.06 112 VAL A C 1
ATOM 846 O O . VAL A 1 112 ? 8.703 16.891 -9.5 1 98.06 112 VAL A O 1
ATOM 849 N N . LYS A 1 113 ? 8.875 16.453 -7.297 1 97.88 113 LYS A N 1
ATOM 850 C CA . LYS A 1 113 ? 9.766 17.594 -7.035 1 97.88 113 LYS A CA 1
ATOM 851 C C . LYS A 1 113 ? 11.07 17.125 -6.41 1 97.88 113 LYS A C 1
ATOM 853 O O . LYS A 1 113 ? 11.07 16.297 -5.488 1 97.88 113 LYS A O 1
ATOM 858 N N . PRO A 1 114 ? 12.133 17.766 -6.863 1 97.81 114 PRO A N 1
ATOM 859 C CA . PRO A 1 114 ? 13.398 17.484 -6.184 1 97.81 114 PRO A CA 1
ATOM 860 C C . PRO A 1 114 ? 13.359 17.828 -4.699 1 97.81 114 PRO A C 1
ATOM 862 O O . PRO A 1 114 ? 12.75 18.828 -4.312 1 97.81 114 PRO A O 1
ATOM 865 N N . GLY A 1 115 ? 13.984 17.047 -3.898 1 98.56 115 GLY A N 1
ATOM 866 C CA . GLY A 1 115 ? 14.031 17.281 -2.463 1 98.56 115 GLY A CA 1
ATOM 867 C C . GLY A 1 115 ? 12.992 16.469 -1.699 1 98.56 115 GLY A C 1
ATOM 868 O O . GLY A 1 115 ? 13.117 16.281 -0.487 1 98.56 115 GLY A O 1
ATOM 869 N N . ALA A 1 116 ? 11.891 16.109 -2.342 1 98.88 116 ALA A N 1
ATOM 870 C CA . ALA A 1 116 ? 10.953 15.188 -1.714 1 98.88 116 ALA A CA 1
ATOM 871 C C . ALA A 1 116 ? 11.547 13.781 -1.616 1 98.88 116 ALA A C 1
ATOM 873 O O . ALA A 1 116 ? 12.062 13.25 -2.602 1 98.88 116 ALA A O 1
ATOM 874 N N . LEU A 1 117 ? 11.414 13.156 -0.483 1 98.88 117 LEU A N 1
ATOM 875 C CA . LEU A 1 117 ? 12.062 11.875 -0.245 1 98.88 117 LEU A CA 1
ATOM 876 C C . LEU A 1 117 ? 11.031 10.766 -0.056 1 98.88 117 LEU A C 1
ATOM 878 O O . LEU A 1 117 ? 11.359 9.586 -0.127 1 98.88 117 LEU A O 1
ATOM 882 N N . VAL A 1 118 ? 9.797 11.141 0.26 1 98.94 118 VAL A N 1
ATOM 883 C CA . VAL A 1 118 ? 8.758 10.18 0.59 1 98.94 118 VAL A CA 1
ATOM 884 C C . VAL A 1 118 ? 7.398 10.703 0.123 1 98.94 118 VAL A C 1
ATOM 886 O O . VAL A 1 118 ? 7.137 11.906 0.185 1 98.94 118 VAL A O 1
ATOM 889 N N . GLU A 1 119 ? 6.551 9.875 -0.421 1 98.94 119 GLU A N 1
ATOM 890 C CA . GLU A 1 119 ? 5.141 10.078 -0.732 1 98.94 119 GLU A CA 1
ATOM 891 C C . GLU A 1 119 ? 4.297 8.891 -0.267 1 98.94 119 GLU A C 1
ATOM 893 O O . GLU A 1 119 ? 4.691 7.734 -0.436 1 98.94 119 GLU A O 1
ATOM 898 N N . ILE A 1 120 ? 3.121 9.133 0.379 1 98.94 120 ILE A N 1
ATOM 899 C CA . ILE A 1 120 ? 2.25 8.07 0.876 1 98.94 120 ILE A CA 1
ATOM 900 C C . ILE A 1 120 ? 0.808 8.352 0.457 1 98.94 120 ILE A C 1
ATOM 902 O O . ILE A 1 120 ? 0.32 9.477 0.599 1 98.94 120 ILE A O 1
ATOM 906 N N . ALA A 1 121 ? 0.127 7.395 -0.083 1 98.94 121 ALA A N 1
ATOM 907 C CA . ALA A 1 121 ? -1.321 7.398 -0.276 1 98.94 121 ALA A CA 1
ATOM 908 C C . ALA A 1 121 ? -2 6.391 0.648 1 98.94 121 ALA A C 1
ATOM 910 O O . ALA A 1 121 ? -1.402 5.379 1.021 1 98.94 121 ALA A O 1
ATOM 911 N N . THR A 1 122 ? -3.236 6.684 1.02 1 98.88 122 THR A N 1
ATOM 912 C CA . THR A 1 122 ? -3.803 5.934 2.135 1 98.88 122 THR A CA 1
ATOM 913 C C . THR A 1 122 ? -5.258 5.566 1.857 1 98.88 122 THR A C 1
ATOM 915 O O . THR A 1 122 ? -5.992 6.344 1.249 1 98.88 122 THR A O 1
ATOM 918 N N . VAL A 1 123 ? -5.68 4.383 2.299 1 98.88 123 VAL A N 1
ATOM 919 C CA . VAL A 1 123 ? -7.074 3.959 2.359 1 98.88 123 VAL A CA 1
ATOM 920 C C . VAL A 1 123 ? -7.48 3.713 3.812 1 98.88 123 VAL A C 1
ATOM 922 O O . VAL A 1 123 ? -6.77 3.031 4.555 1 98.88 123 VAL A O 1
ATOM 925 N N . ALA A 1 124 ? -8.609 4.266 4.238 1 98.62 124 ALA A N 1
ATOM 926 C CA . ALA A 1 124 ? -9.133 4.066 5.586 1 98.62 124 ALA A CA 1
ATOM 927 C C . ALA A 1 124 ? -10.617 3.719 5.547 1 98.62 124 ALA A C 1
ATOM 929 O O . ALA A 1 124 ? -11.391 4.348 4.824 1 98.62 12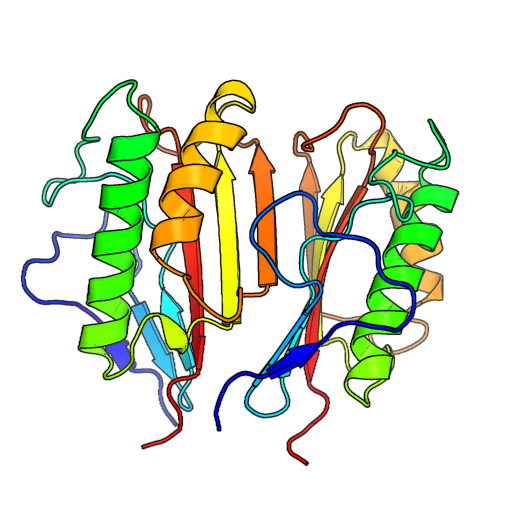4 ALA A O 1
ATOM 930 N N . HIS A 1 125 ? -11.055 2.746 6.367 1 98.25 125 HIS A N 1
ATOM 931 C CA . HIS A 1 125 ? -12.461 2.385 6.547 1 98.25 125 HIS A CA 1
ATOM 932 C C . HIS A 1 125 ? -13.023 2.982 7.832 1 98.25 125 HIS A C 1
ATOM 934 O O . HIS A 1 125 ? -12.758 2.477 8.922 1 98.25 125 HIS A O 1
ATOM 940 N N . ILE A 1 126 ? -13.828 3.961 7.688 1 96.31 126 ILE A N 1
ATOM 941 C CA . ILE A 1 126 ? -14.281 4.68 8.875 1 96.31 126 ILE A CA 1
ATOM 942 C C . ILE A 1 126 ? -15.727 4.297 9.195 1 96.31 126 ILE A C 1
ATOM 944 O O . ILE A 1 126 ? -16.281 4.754 10.195 1 96.31 126 ILE A O 1
ATOM 948 N N . GLY A 1 127 ? -16.328 3.414 8.391 1 89.12 127 GLY A N 1
ATOM 949 C CA . GLY A 1 127 ? -17.703 2.986 8.586 1 89.12 127 GLY A CA 1
ATOM 950 C C . GLY A 1 127 ? -18.719 3.934 7.977 1 89.12 127 GLY A C 1
ATOM 951 O O . GLY A 1 127 ? -18.422 5.113 7.773 1 89.12 127 GLY A O 1
ATOM 952 N N . LYS A 1 128 ? -19.797 3.307 7.512 1 79.44 128 LYS A N 1
ATOM 953 C CA . LYS A 1 128 ? -20.891 4.109 6.988 1 79.44 128 LYS A CA 1
ATOM 954 C C . LYS A 1 128 ? -21.641 4.809 8.117 1 79.44 128 LYS A C 1
ATOM 956 O O . LYS A 1 128 ? -21.844 4.238 9.195 1 79.44 128 LYS A O 1
ATOM 961 N N . LYS A 1 129 ? -21.641 6.09 7.98 1 62.53 129 LYS A N 1
ATOM 962 C CA . LYS A 1 129 ? -22.5 6.836 8.898 1 62.53 129 LYS A CA 1
ATOM 963 C C . LYS A 1 129 ? -23.969 6.602 8.602 1 62.53 129 LYS A C 1
ATOM 965 O O . LYS A 1 129 ? -24.344 6.344 7.453 1 62.53 129 LYS A O 1
ATOM 970 N N . MET B 1 1 ? -17.203 -1.487 10.875 1 66.19 1 MET B N 1
ATOM 971 C CA . MET B 1 1 ? -16.547 -2.572 11.602 1 66.19 1 MET B CA 1
ATOM 972 C C . MET B 1 1 ? -15.039 -2.348 11.68 1 66.19 1 MET B C 1
ATOM 974 O O . MET B 1 1 ? -14.453 -1.741 10.781 1 66.19 1 MET B O 1
ATOM 978 N N . PRO B 1 2 ? -14.477 -2.686 12.844 1 81.88 2 PRO B N 1
ATOM 979 C CA . PRO B 1 2 ? -13.055 -2.418 13.047 1 81.88 2 PRO B CA 1
ATOM 980 C C . PRO B 1 2 ? -12.156 -3.24 12.125 1 81.88 2 PRO B C 1
ATOM 982 O O . PRO B 1 2 ? -12.57 -4.297 11.641 1 81.88 2 PRO B O 1
ATOM 985 N N . MET B 1 3 ? -11.102 -2.74 11.688 1 92.81 3 MET B N 1
ATOM 986 C CA . MET B 1 3 ? -10.102 -3.439 10.883 1 92.81 3 MET B CA 1
ATOM 987 C C . MET B 1 3 ? -9.555 -4.652 11.633 1 92.81 3 MET B C 1
ATOM 989 O O . MET B 1 3 ? -9.305 -4.586 12.836 1 92.81 3 MET B O 1
ATOM 993 N N . GLU B 1 4 ? -9.445 -5.785 10.992 1 96.62 4 GLU B N 1
ATOM 994 C CA . GLU B 1 4 ? -8.82 -7 11.5 1 96.62 4 GLU B CA 1
ATOM 995 C C . GLU B 1 4 ? -7.512 -7.301 10.773 1 96.62 4 GLU B C 1
ATOM 997 O O . GLU B 1 4 ? -7.398 -7.066 9.57 1 96.62 4 GLU B O 1
ATOM 1002 N N . ILE B 1 5 ? -6.621 -7.863 11.578 1 98.25 5 ILE B N 1
ATOM 1003 C CA . ILE B 1 5 ? -5.348 -8.273 10.992 1 98.25 5 ILE B CA 1
ATOM 1004 C C . ILE B 1 5 ? -5.457 -9.711 10.484 1 98.25 5 ILE B C 1
ATOM 1006 O O . ILE B 1 5 ? -6.027 -10.57 11.156 1 98.25 5 ILE B O 1
ATOM 1010 N N . VAL B 1 6 ? -4.953 -9.93 9.328 1 98.56 6 VAL B N 1
ATOM 1011 C CA . VAL B 1 6 ? -4.957 -11.273 8.742 1 98.56 6 VAL B CA 1
ATOM 1012 C C . VAL B 1 6 ? -3.525 -11.797 8.633 1 98.56 6 VAL B C 1
ATOM 1014 O O . VAL B 1 6 ? -2.723 -11.266 7.863 1 98.56 6 VAL B O 1
ATOM 1017 N N . VAL B 1 7 ? -3.248 -12.844 9.383 1 98.06 7 VAL B N 1
ATOM 1018 C CA . VAL B 1 7 ? -1.931 -13.469 9.367 1 98.06 7 VAL B CA 1
ATOM 1019 C C . VAL B 1 7 ? -2.078 -14.977 9.141 1 98.06 7 VAL B C 1
ATOM 1021 O O . VAL B 1 7 ? -2.494 -15.703 10.047 1 98.06 7 VAL B O 1
ATOM 1024 N N . PRO B 1 8 ? -1.773 -15.453 8.016 1 97.62 8 PRO B N 1
ATOM 1025 C CA . PRO B 1 8 ? -1.847 -16.891 7.805 1 97.62 8 PRO B CA 1
ATOM 1026 C C . PRO B 1 8 ? -0.92 -17.672 8.734 1 97.62 8 PRO B C 1
ATOM 1028 O O . PRO B 1 8 ? 0.122 -17.172 9.148 1 97.62 8 PRO B O 1
ATOM 1031 N N . ALA B 1 9 ? -1.278 -18.859 8.891 1 94.06 9 ALA B N 1
ATOM 1032 C CA . ALA B 1 9 ? -0.426 -19.75 9.68 1 94.06 9 ALA B CA 1
ATOM 1033 C C . ALA B 1 9 ? 0.93 -19.953 9.008 1 94.06 9 ALA B C 1
ATOM 1035 O O . ALA B 1 9 ? 1.007 -20.125 7.785 1 94.06 9 ALA B O 1
ATOM 1036 N N . GLY B 1 10 ? 1.988 -19.828 9.805 1 91.94 10 GLY B N 1
ATOM 1037 C CA . GLY B 1 10 ? 3.322 -20.094 9.289 1 91.94 10 GLY B CA 1
ATOM 1038 C C . GLY B 1 10 ? 4.012 -18.844 8.75 1 91.94 10 GLY B C 1
ATOM 1039 O O . GLY B 1 10 ? 5.16 -18.906 8.305 1 91.94 10 GLY B O 1
ATOM 1040 N N . SER B 1 11 ? 3.271 -17.766 8.789 1 95.19 11 SER B N 1
ATOM 1041 C CA . SER B 1 11 ? 3.867 -16.531 8.297 1 95.19 11 SER B CA 1
ATOM 1042 C C . SER B 1 11 ? 5.086 -16.125 9.125 1 95.19 11 SER B C 1
ATOM 1044 O O . SER B 1 11 ? 5.098 -16.312 10.344 1 95.19 11 SER B O 1
ATOM 1046 N N . GLY B 1 12 ? 6.102 -15.617 8.492 1 93.81 12 GLY B N 1
ATOM 1047 C CA . GLY B 1 12 ? 7.227 -15.031 9.211 1 93.81 12 GLY B CA 1
ATOM 1048 C C . GLY B 1 12 ? 6.938 -13.641 9.742 1 93.81 12 GLY B C 1
ATOM 1049 O O . GLY B 1 12 ? 5.855 -13.102 9.516 1 93.81 12 GLY B O 1
ATOM 1050 N N . LYS B 1 13 ? 7.957 -13.102 10.469 1 93.88 13 LYS B N 1
ATOM 1051 C CA . LYS B 1 13 ? 7.859 -11.727 10.93 1 93.88 13 LYS B CA 1
ATOM 1052 C C . LYS B 1 13 ? 8.023 -10.742 9.773 1 93.88 13 LYS B C 1
ATOM 1054 O O . LYS B 1 13 ? 8.961 -10.852 8.984 1 93.88 13 LYS B O 1
ATOM 1059 N N . PRO B 1 14 ? 7.098 -9.82 9.727 1 96.19 14 PRO B N 1
ATOM 1060 C CA . PRO B 1 14 ? 7.238 -8.844 8.648 1 96.19 14 PRO B CA 1
ATOM 1061 C C . PRO B 1 14 ? 8.555 -8.078 8.703 1 96.19 14 PRO B C 1
ATOM 1063 O O . PRO B 1 14 ? 9.086 -7.828 9.797 1 96.19 14 PRO B O 1
ATOM 1066 N N . LEU B 1 15 ? 9.039 -7.652 7.598 1 94.69 15 LEU B N 1
ATOM 1067 C CA . LEU B 1 15 ? 10.289 -6.918 7.43 1 94.69 15 LEU B CA 1
ATOM 1068 C C . LEU B 1 15 ? 10.18 -5.512 8.008 1 94.69 15 LEU B C 1
ATOM 1070 O O . LEU B 1 15 ? 11.18 -4.914 8.398 1 94.69 15 LEU B O 1
ATOM 1074 N N . ALA B 1 16 ? 9.055 -4.91 8.094 1 97.19 16 ALA B N 1
ATOM 1075 C CA . ALA B 1 16 ? 8.719 -3.537 8.445 1 97.19 16 ALA B CA 1
ATOM 1076 C C . ALA B 1 16 ? 7.395 -3.477 9.203 1 97.19 16 ALA B C 1
ATOM 1078 O O . ALA B 1 16 ? 6.773 -4.508 9.469 1 97.19 16 ALA B O 1
ATOM 1079 N N . PRO B 1 17 ? 6.945 -2.309 9.625 1 97.94 17 PRO B N 1
ATOM 1080 C CA . PRO B 1 17 ? 5.73 -2.238 10.438 1 97.94 17 PRO B CA 1
ATOM 1081 C C . PRO B 1 17 ? 4.457 -2.387 9.609 1 97.94 17 PRO B C 1
ATOM 1083 O O . PRO B 1 17 ? 3.719 -1.417 9.422 1 97.94 17 PRO B O 1
ATOM 1086 N N . TYR B 1 18 ? 4.207 -3.518 9.188 1 98.44 18 TYR B N 1
ATOM 1087 C CA . TYR B 1 18 ? 2.98 -3.85 8.477 1 98.44 18 TYR B CA 1
ATOM 1088 C C . TYR B 1 18 ? 2.471 -5.227 8.883 1 98.44 18 TYR B C 1
ATOM 1090 O O . TYR B 1 18 ? 3.182 -5.988 9.539 1 98.44 18 TYR B O 1
ATOM 1098 N N . SER B 1 19 ? 1.209 -5.5 8.516 1 98.31 19 SER B N 1
ATOM 1099 C CA . SER B 1 19 ? 0.636 -6.844 8.555 1 98.31 19 SER B CA 1
ATOM 1100 C C . SER B 1 19 ? 0.582 -7.461 7.164 1 98.31 19 SER B C 1
ATOM 1102 O O . SER B 1 19 ? 0.471 -6.75 6.164 1 98.31 19 SER B O 1
ATOM 1104 N N . PRO B 1 20 ? 0.669 -8.773 7.113 1 98.69 20 PRO B N 1
ATOM 1105 C CA . PRO B 1 20 ? 0.511 -9.414 5.801 1 98.69 20 PRO B CA 1
ATOM 1106 C C . PRO B 1 20 ? -0.782 -9 5.102 1 98.69 20 PRO B C 1
ATOM 1108 O O . PRO B 1 20 ? -0.803 -8.852 3.875 1 98.69 20 PRO B O 1
ATOM 1111 N N . GLY B 1 21 ? -1.866 -8.883 5.895 1 98.81 21 GLY B N 1
ATOM 1112 C CA . GLY B 1 21 ? -3.127 -8.398 5.352 1 98.81 21 GLY B CA 1
ATOM 1113 C C . GLY B 1 21 ? -4.023 -7.766 6.398 1 98.81 21 GLY B C 1
ATOM 1114 O O . GLY B 1 21 ? -3.822 -7.965 7.598 1 98.81 21 GLY B O 1
ATOM 1115 N N . THR B 1 22 ? -4.977 -7.016 5.926 1 98.81 22 THR B N 1
ATOM 1116 C CA . THR B 1 22 ? -6.043 -6.449 6.746 1 98.81 22 THR B CA 1
ATOM 1117 C C . THR B 1 22 ? -7.41 -6.727 6.129 1 98.81 22 THR B C 1
ATOM 1119 O O . THR B 1 22 ? -7.523 -6.906 4.914 1 98.81 22 THR B O 1
ATOM 1122 N N . LEU B 1 23 ? -8.391 -6.797 6.977 1 98.44 23 LEU B N 1
ATOM 1123 C CA . LEU B 1 23 ? -9.773 -7.012 6.574 1 98.44 23 LEU B CA 1
ATOM 1124 C C . LEU B 1 23 ? -10.695 -5.969 7.203 1 98.44 23 LEU B C 1
ATOM 1126 O O . LEU B 1 23 ? -10.672 -5.77 8.422 1 98.44 23 LEU B O 1
ATOM 1130 N N . ALA B 1 24 ? -11.414 -5.316 6.348 1 97.56 24 ALA B N 1
ATOM 1131 C CA . ALA B 1 24 ? -12.438 -4.375 6.789 1 97.56 24 ALA B CA 1
ATOM 1132 C C . ALA B 1 24 ? -13.594 -4.309 5.793 1 97.56 24 ALA B C 1
ATOM 1134 O O . ALA B 1 24 ? -13.367 -4.164 4.586 1 97.56 24 ALA B O 1
ATOM 1135 N N . ASP B 1 25 ? -14.82 -4.43 6.219 1 95.69 25 ASP B N 1
ATOM 1136 C CA . ASP B 1 25 ? -16.031 -4.277 5.414 1 95.69 25 ASP B CA 1
ATOM 1137 C C . ASP B 1 25 ? -16.047 -5.277 4.262 1 95.69 25 ASP B C 1
ATOM 1139 O O . ASP B 1 25 ? -16.469 -4.945 3.152 1 95.69 25 ASP B O 1
ATOM 1143 N N . GLY B 1 26 ? -15.477 -6.484 4.496 1 96.88 26 GLY B N 1
ATOM 1144 C CA . GLY B 1 26 ? -15.492 -7.527 3.484 1 96.88 26 GLY B CA 1
ATOM 1145 C C . GLY B 1 26 ? -14.422 -7.336 2.422 1 96.88 26 GLY B C 1
ATOM 1146 O O . GLY B 1 26 ? -14.445 -8.008 1.387 1 96.88 26 GLY B O 1
ATOM 1147 N N . VAL B 1 27 ? -13.523 -6.363 2.65 1 98.19 27 VAL B N 1
ATOM 1148 C CA . VAL B 1 27 ? -12.422 -6.117 1.726 1 98.19 27 VAL B CA 1
ATOM 1149 C C . VAL B 1 27 ? -11.102 -6.508 2.381 1 98.19 27 VAL B C 1
ATOM 1151 O O . VAL B 1 27 ? -10.805 -6.082 3.502 1 98.19 27 VAL B O 1
ATOM 1154 N N . VAL B 1 28 ? -10.312 -7.332 1.738 1 98.81 28 VAL B N 1
ATOM 1155 C CA . VAL B 1 28 ? -8.984 -7.734 2.176 1 98.81 28 VAL B CA 1
ATOM 1156 C C . VAL B 1 28 ? -7.926 -6.957 1.397 1 98.81 28 VAL B C 1
ATOM 1158 O O . VAL B 1 28 ? -7.941 -6.938 0.165 1 98.81 28 VAL B O 1
ATOM 1161 N N . TYR B 1 29 ? -7.086 -6.281 2.111 1 98.94 29 TYR B N 1
ATOM 1162 C CA . TYR B 1 29 ? -5.867 -5.699 1.554 1 98.94 29 TYR B CA 1
ATOM 1163 C C . TYR B 1 29 ? -4.652 -6.551 1.89 1 98.94 29 TYR B C 1
ATOM 1165 O O . TYR B 1 29 ? -4.34 -6.77 3.062 1 98.94 29 TYR B O 1
ATOM 1173 N N . VAL B 1 30 ? -3.957 -7.051 0.917 1 98.94 30 VAL B N 1
ATOM 1174 C CA . VAL B 1 30 ? -2.736 -7.828 1.106 1 98.94 30 VAL B CA 1
ATOM 1175 C C . VAL B 1 30 ? -1.518 -6.949 0.843 1 98.94 30 VAL B C 1
ATOM 1177 O O . VAL B 1 30 ? -1.424 -6.305 -0.205 1 98.94 30 VAL B O 1
ATOM 1180 N N . SER B 1 31 ? -0.65 -6.887 1.788 1 98.94 31 SER B N 1
ATOM 1181 C CA . SER B 1 31 ? 0.552 -6.066 1.682 1 98.94 31 SER B CA 1
ATOM 1182 C C . SER B 1 31 ? 1.388 -6.465 0.469 1 98.94 31 SER B C 1
ATOM 1184 O O . SER B 1 31 ? 1.229 -7.566 -0.067 1 98.94 31 SER B O 1
ATOM 1186 N N . GLY B 1 32 ? 2.277 -5.504 0.06 1 98.88 32 GLY B N 1
ATOM 1187 C CA . GLY B 1 32 ? 3.279 -5.906 -0.916 1 98.88 32 GLY B CA 1
ATOM 1188 C C . GLY B 1 32 ? 3.996 -7.191 -0.542 1 98.88 32 GLY B C 1
ATOM 1189 O O . GLY B 1 32 ? 4.629 -7.27 0.514 1 98.88 32 GLY B O 1
ATOM 1190 N N . THR B 1 33 ? 3.846 -8.18 -1.365 1 98.88 33 THR B N 1
ATOM 1191 C CA . THR B 1 33 ? 4.418 -9.5 -1.121 1 98.88 33 THR B CA 1
ATOM 1192 C C . THR B 1 33 ? 5.625 -9.742 -2.025 1 98.88 33 THR B C 1
ATOM 1194 O O . THR B 1 33 ? 5.527 -9.602 -3.248 1 98.88 33 THR B O 1
ATOM 1197 N N . LEU B 1 34 ? 6.707 -10.008 -1.375 1 98.88 34 LEU B N 1
ATOM 1198 C CA . LEU B 1 34 ? 7.973 -10.258 -2.055 1 98.88 34 LEU B CA 1
ATOM 1199 C C . LEU B 1 34 ? 8.312 -11.742 -2.037 1 98.88 34 LEU B C 1
ATOM 1201 O O . LEU B 1 34 ? 7.742 -12.508 -1.256 1 98.88 34 LEU B O 1
ATOM 1205 N N . PRO B 1 35 ? 9.203 -12.195 -2.904 1 98.88 35 PRO B N 1
ATOM 1206 C CA . PRO B 1 35 ? 9.594 -13.609 -2.852 1 98.88 35 PRO B CA 1
ATOM 1207 C C . PRO B 1 35 ? 10.539 -13.922 -1.697 1 98.88 35 PRO B C 1
ATOM 1209 O O . PRO B 1 35 ? 11.688 -14.32 -1.926 1 98.88 35 PRO B O 1
ATOM 1212 N N . PHE B 1 36 ? 9.969 -13.828 -0.513 1 98.5 36 PHE B N 1
ATOM 1213 C CA . PHE B 1 36 ? 10.719 -14.031 0.724 1 98.5 36 PHE B CA 1
ATOM 1214 C C . PHE B 1 36 ? 10.328 -15.359 1.376 1 98.5 36 PHE B C 1
ATOM 1216 O O . PHE B 1 36 ? 9.164 -15.742 1.356 1 98.5 36 PHE B O 1
ATOM 1223 N N . ASP B 1 37 ? 11.32 -15.961 2.045 1 98.12 37 ASP B N 1
ATOM 1224 C CA . ASP B 1 37 ? 10.984 -17.031 2.98 1 98.12 37 ASP B CA 1
ATOM 1225 C C . ASP B 1 37 ? 10.633 -16.469 4.355 1 98.12 37 ASP B C 1
ATOM 1227 O O . ASP B 1 37 ? 10.492 -15.258 4.516 1 98.12 37 ASP B O 1
ATOM 1231 N N . LYS B 1 38 ? 10.438 -17.328 5.316 1 95.56 38 LYS B N 1
ATOM 1232 C CA . LYS B 1 38 ? 9.93 -16.906 6.621 1 95.56 38 LYS B CA 1
ATOM 1233 C C . LYS B 1 38 ? 10.938 -16.016 7.348 1 95.56 38 LYS B C 1
ATOM 1235 O O . LYS B 1 38 ? 10.594 -15.344 8.32 1 95.56 38 LYS B O 1
ATOM 1240 N N . AS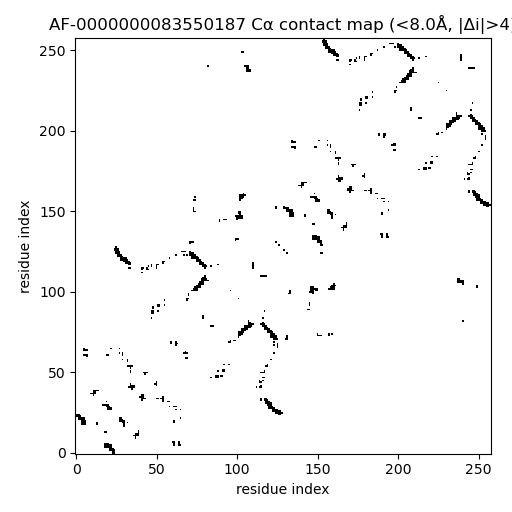P B 1 39 ? 12.258 -16.062 6.902 1 96.75 39 ASP B N 1
ATOM 1241 C CA . ASP B 1 39 ? 13.312 -15.25 7.512 1 96.75 39 ASP B CA 1
ATOM 1242 C C . ASP B 1 39 ? 13.602 -14.008 6.672 1 96.75 39 ASP B C 1
ATOM 1244 O O . ASP B 1 39 ? 14.633 -13.359 6.852 1 96.75 39 ASP B O 1
ATOM 1248 N N . ASN B 1 40 ? 12.812 -13.695 5.641 1 97.56 40 ASN B N 1
ATOM 1249 C CA . ASN B 1 40 ? 12.883 -12.531 4.766 1 97.56 40 ASN B CA 1
ATOM 1250 C C . ASN B 1 40 ? 14.094 -12.594 3.84 1 97.56 40 ASN B C 1
ATOM 1252 O O . ASN B 1 40 ? 14.664 -11.562 3.48 1 97.56 40 ASN B O 1
ATOM 1256 N N . ASN B 1 41 ? 14.516 -13.875 3.609 1 98.44 41 ASN B N 1
ATOM 1257 C CA . ASN B 1 41 ? 15.484 -14.047 2.535 1 98.44 41 ASN B CA 1
ATOM 1258 C C . ASN B 1 41 ? 14.805 -14.188 1.179 1 98.44 41 ASN B C 1
ATOM 1260 O O . ASN B 1 41 ? 13.773 -14.859 1.063 1 98.44 41 ASN B O 1
ATOM 1264 N N . VAL B 1 42 ? 15.453 -13.609 0.164 1 98.75 42 VAL B N 1
ATOM 1265 C CA . VAL B 1 42 ? 14.93 -13.766 -1.187 1 98.75 42 VAL B CA 1
ATOM 1266 C C . VAL B 1 42 ? 15.109 -15.211 -1.647 1 98.75 42 VAL B C 1
ATOM 1268 O O . VAL B 1 42 ? 16.188 -15.781 -1.494 1 98.75 42 VAL B O 1
ATOM 1271 N N . VAL B 1 43 ? 14.062 -15.773 -2.244 1 98.88 43 VAL B N 1
ATOM 1272 C CA . VAL B 1 43 ? 14.141 -17.141 -2.723 1 98.88 43 VAL B CA 1
ATOM 1273 C C . VAL B 1 43 ? 14.031 -17.172 -4.246 1 98.88 43 VAL B C 1
ATOM 1275 O O . VAL B 1 43 ? 13.625 -16.188 -4.859 1 98.88 43 VAL B O 1
ATOM 1278 N N . HIS B 1 44 ? 14.5 -18.312 -4.879 1 98.81 44 HIS B N 1
ATOM 1279 C CA . HIS B 1 44 ? 14.406 -18.547 -6.316 1 98.81 44 HIS B CA 1
ATOM 1280 C C . HIS B 1 44 ? 15.141 -17.469 -7.098 1 98.81 44 HIS B C 1
ATOM 1282 O O . HIS B 1 44 ? 14.578 -16.891 -8.031 1 98.81 44 HIS B O 1
ATOM 1288 N N . LEU B 1 45 ? 16.375 -17.234 -6.695 1 98.62 45 LEU B N 1
ATOM 1289 C CA . LEU B 1 45 ? 17.172 -16.172 -7.316 1 98.62 45 LEU B CA 1
ATOM 1290 C C . LEU B 1 45 ? 17.266 -16.375 -8.828 1 98.62 45 LEU B C 1
ATOM 1292 O O . LEU B 1 45 ? 17.422 -17.5 -9.297 1 98.62 45 LEU B O 1
ATOM 1296 N N . ASP B 1 46 ? 17.016 -15.312 -9.594 1 98.19 46 ASP B N 1
ATOM 1297 C CA . ASP B 1 46 ? 17.141 -15.203 -11.047 1 98.19 46 ASP B CA 1
ATOM 1298 C C . ASP B 1 46 ? 16.078 -16.031 -11.758 1 98.19 46 ASP B C 1
ATOM 1300 O O . ASP B 1 46 ? 16.266 -16.438 -12.914 1 98.19 46 ASP B O 1
ATOM 1304 N N . ASP B 1 47 ? 14.984 -16.391 -11.133 1 98.88 47 ASP B N 1
ATOM 1305 C CA . ASP B 1 47 ? 13.883 -17.156 -11.695 1 98.88 47 ASP B CA 1
ATOM 1306 C C . ASP B 1 47 ? 12.555 -16.438 -11.5 1 98.88 47 ASP B C 1
ATOM 1308 O O . ASP B 1 47 ? 11.82 -16.719 -10.547 1 98.88 47 ASP B O 1
ATOM 1312 N N . PRO B 1 48 ? 12.188 -15.57 -12.438 1 98.88 48 PRO B N 1
ATOM 1313 C CA . PRO B 1 48 ? 10.977 -14.766 -12.266 1 98.88 48 PRO B CA 1
ATOM 1314 C C . PRO B 1 48 ? 9.711 -15.617 -12.203 1 98.88 48 PRO B C 1
ATOM 1316 O O . PRO B 1 48 ? 8.742 -15.242 -11.539 1 98.88 48 PRO B O 1
ATOM 1319 N N . LYS B 1 49 ? 9.68 -16.75 -12.852 1 98.94 49 LYS B N 1
ATOM 1320 C CA . LYS B 1 49 ? 8.5 -17.609 -12.781 1 98.94 49 LYS B CA 1
ATOM 1321 C C . LYS B 1 49 ? 8.328 -18.188 -11.383 1 98.94 49 LYS B C 1
ATOM 1323 O O . LYS B 1 49 ? 7.242 -18.125 -10.805 1 98.94 49 LYS B O 1
ATOM 1328 N N . ALA B 1 50 ? 9.414 -18.703 -10.844 1 98.94 50 ALA B N 1
ATOM 1329 C CA . ALA B 1 50 ? 9.344 -19.297 -9.508 1 98.94 50 ALA B CA 1
ATOM 1330 C C . ALA B 1 50 ? 9.055 -18.234 -8.453 1 98.94 50 ALA B C 1
ATOM 1332 O O . ALA B 1 50 ? 8.312 -18.484 -7.5 1 98.94 50 ALA B O 1
ATOM 1333 N N . GLN B 1 51 ? 9.617 -17.078 -8.57 1 98.94 51 GLN B N 1
ATOM 1334 C CA . GLN B 1 51 ? 9.344 -15.992 -7.629 1 98.94 51 GLN B CA 1
ATOM 1335 C C . GLN B 1 51 ? 7.883 -15.555 -7.711 1 98.94 51 GLN B C 1
ATOM 1337 O O . GLN B 1 51 ? 7.25 -15.289 -6.688 1 98.94 51 GLN B O 1
ATOM 1342 N N . THR B 1 52 ? 7.363 -15.5 -8.984 1 98.94 52 THR B N 1
ATOM 1343 C CA . THR B 1 52 ? 5.969 -15.102 -9.133 1 98.94 52 THR B CA 1
ATOM 1344 C C . THR B 1 52 ? 5.043 -16.125 -8.477 1 98.94 52 THR B C 1
ATOM 1346 O O . THR B 1 52 ? 4.098 -15.758 -7.781 1 98.94 52 THR B O 1
ATOM 1349 N N . ARG B 1 53 ? 5.348 -17.406 -8.648 1 98.94 53 ARG B N 1
ATOM 1350 C CA . ARG B 1 53 ? 4.551 -18.453 -8.016 1 98.94 53 ARG B CA 1
ATOM 1351 C C . ARG B 1 53 ? 4.609 -18.344 -6.492 1 98.94 53 ARG B C 1
ATOM 1353 O O . ARG B 1 53 ? 3.584 -18.438 -5.816 1 98.94 53 ARG B O 1
ATOM 1360 N N . HIS B 1 54 ? 5.773 -18.141 -5.961 1 98.88 54 HIS B N 1
ATOM 1361 C CA . HIS B 1 54 ? 5.977 -18.016 -4.523 1 98.88 54 HIS B CA 1
ATOM 1362 C C . HIS B 1 54 ? 5.156 -16.859 -3.961 1 98.88 54 HIS B C 1
ATOM 1364 O O . HIS B 1 54 ? 4.465 -17.016 -2.949 1 98.88 54 HIS B O 1
ATOM 1370 N N . VAL B 1 55 ? 5.184 -15.719 -4.645 1 98.88 55 VAL B N 1
ATOM 1371 C CA . VAL B 1 55 ? 4.48 -14.508 -4.234 1 98.88 55 VAL B CA 1
ATOM 1372 C C . VAL B 1 55 ? 2.973 -14.75 -4.262 1 98.88 55 VAL B C 1
ATOM 1374 O O . VAL B 1 55 ? 2.271 -14.445 -3.295 1 98.88 55 VAL B O 1
ATOM 1377 N N . LEU B 1 56 ? 2.506 -15.328 -5.348 1 98.94 56 LEU B N 1
ATOM 1378 C CA . LEU B 1 56 ? 1.068 -15.523 -5.496 1 98.94 56 LEU B CA 1
ATOM 1379 C C . LEU B 1 56 ? 0.562 -16.594 -4.531 1 98.94 56 LEU B C 1
ATOM 1381 O O . LEU B 1 56 ? -0.569 -16.5 -4.047 1 98.94 56 LEU B O 1
ATOM 1385 N N . ASP B 1 57 ? 1.389 -17.531 -4.18 1 98.81 57 ASP B N 1
ATOM 1386 C CA . ASP B 1 57 ? 1.018 -18.516 -3.166 1 98.81 57 ASP B CA 1
ATOM 1387 C C . ASP B 1 57 ? 0.846 -17.859 -1.798 1 98.81 57 ASP B C 1
ATOM 1389 O O . ASP B 1 57 ? -0.065 -18.219 -1.045 1 98.81 57 ASP B O 1
ATOM 1393 N N . ILE B 1 58 ? 1.695 -16.969 -1.411 1 98.75 58 ILE B N 1
ATOM 1394 C CA . ILE B 1 58 ? 1.582 -16.266 -0.139 1 98.75 58 ILE B CA 1
ATOM 1395 C C . ILE B 1 58 ? 0.315 -15.422 -0.133 1 98.75 58 ILE B C 1
ATOM 1397 O O . ILE B 1 58 ? -0.437 -15.422 0.845 1 98.75 58 ILE B O 1
ATOM 1401 N N . ILE B 1 59 ? 0.088 -14.711 -1.249 1 98.81 59 ILE B N 1
ATOM 1402 C CA . ILE B 1 59 ? -1.103 -13.875 -1.355 1 98.81 59 ILE B CA 1
ATOM 1403 C C . ILE B 1 59 ? -2.354 -14.734 -1.204 1 98.81 59 ILE B C 1
ATOM 1405 O O . ILE B 1 59 ? -3.275 -14.375 -0.467 1 98.81 59 ILE B O 1
ATOM 1409 N N . LYS B 1 60 ? -2.371 -15.836 -1.923 1 98.81 60 LYS B N 1
ATOM 1410 C CA . LYS B 1 60 ? -3.471 -16.797 -1.813 1 98.81 60 LYS B CA 1
ATOM 1411 C C . LYS B 1 60 ? -3.691 -17.219 -0.364 1 98.81 60 LYS B C 1
ATOM 1413 O O . LYS B 1 60 ? -4.832 -17.25 0.109 1 98.81 60 LYS B O 1
ATOM 1418 N N . SER B 1 61 ? -2.684 -17.5 0.372 1 98.81 61 SER B N 1
ATOM 1419 C CA . SER B 1 61 ? -2.797 -17.938 1.762 1 98.81 61 SER B CA 1
ATOM 1420 C C . SER B 1 61 ? -3.414 -16.844 2.631 1 98.81 61 SER B C 1
ATOM 1422 O O . SER B 1 61 ? -4.191 -17.141 3.543 1 98.81 61 SER B O 1
ATOM 1424 N N . VAL B 1 62 ? -3.076 -15.578 2.436 1 98.81 62 VAL B N 1
ATOM 1425 C CA . VAL B 1 62 ? -3.648 -14.461 3.186 1 98.81 62 VAL B CA 1
ATOM 1426 C C . VAL B 1 62 ? -5.145 -14.367 2.902 1 98.81 62 VAL B C 1
ATOM 1428 O O . VAL B 1 62 ? -5.953 -14.258 3.828 1 98.81 62 VAL B O 1
ATOM 1431 N N . ILE B 1 63 ? -5.488 -14.438 1.598 1 98.75 63 ILE B N 1
ATOM 1432 C CA . ILE B 1 63 ? -6.883 -14.305 1.197 1 98.75 63 ILE B CA 1
ATOM 1433 C C . ILE B 1 63 ? -7.699 -15.461 1.769 1 98.75 63 ILE B C 1
ATOM 1435 O O . ILE B 1 63 ? -8.797 -15.258 2.291 1 98.75 63 ILE B O 1
ATOM 1439 N N . GLU B 1 64 ? -7.156 -16.625 1.739 1 98.69 64 GLU B N 1
ATOM 1440 C CA . GLU B 1 64 ? -7.848 -17.797 2.27 1 98.69 64 GLU B CA 1
ATOM 1441 C C . GLU B 1 64 ? -7.973 -17.719 3.789 1 98.69 64 GLU B C 1
ATOM 1443 O O . GLU B 1 64 ? -8.992 -18.125 4.352 1 98.69 64 GLU B O 1
ATOM 1448 N N . ALA B 1 65 ? -6.977 -17.25 4.508 1 98.62 65 ALA B N 1
ATOM 1449 C CA . ALA B 1 65 ? -7.039 -17.062 5.953 1 98.62 65 ALA B CA 1
ATOM 1450 C C . ALA B 1 65 ? -8.148 -16.078 6.336 1 98.62 65 ALA B C 1
ATOM 1452 O O . ALA B 1 65 ? -8.727 -16.188 7.422 1 98.62 65 ALA B O 1
ATOM 1453 N N . ALA B 1 66 ? -8.477 -15.211 5.422 1 98.12 66 ALA B N 1
ATOM 1454 C CA . ALA B 1 66 ? -9.539 -14.234 5.652 1 98.12 66 ALA B CA 1
ATOM 1455 C C . ALA B 1 66 ? -10.906 -14.82 5.285 1 98.12 66 ALA B C 1
ATOM 1457 O O . ALA B 1 66 ? -11.938 -14.195 5.527 1 98.12 66 ALA B O 1
ATOM 1458 N N . GLY B 1 67 ? -10.898 -15.977 4.617 1 98.12 67 GLY B N 1
ATOM 1459 C CA . GLY B 1 67 ? -12.148 -16.641 4.293 1 98.12 67 GLY B CA 1
ATOM 1460 C C . GLY B 1 67 ? -12.531 -16.516 2.828 1 98.12 67 GLY B C 1
ATOM 1461 O O . GLY B 1 67 ? -13.656 -16.844 2.443 1 98.12 67 GLY B O 1
ATOM 1462 N N . GLY B 1 68 ? -11.664 -16 1.996 1 98.56 68 GLY B N 1
ATOM 1463 C CA . GLY B 1 68 ? -11.922 -15.844 0.575 1 98.56 68 GLY B CA 1
ATOM 1464 C C . GLY B 1 68 ? -11.164 -16.828 -0.289 1 98.56 68 GLY B C 1
ATOM 1465 O O . GLY B 1 68 ? -10.617 -17.812 0.214 1 98.56 68 GLY B O 1
ATOM 1466 N N . THR B 1 69 ? -11.203 -16.547 -1.607 1 98.44 69 THR B N 1
ATOM 1467 C CA . THR B 1 69 ? -10.453 -17.281 -2.619 1 98.44 69 THR B CA 1
ATOM 1468 C C . THR B 1 69 ? -9.828 -16.328 -3.629 1 98.44 69 THR B C 1
ATOM 1470 O O . THR B 1 69 ? -10.125 -15.125 -3.617 1 98.44 69 THR B O 1
ATOM 1473 N N . MET B 1 70 ? -8.984 -16.844 -4.477 1 98.5 70 MET B N 1
ATOM 1474 C CA . MET B 1 70 ? -8.359 -16.016 -5.5 1 98.5 70 MET B CA 1
ATOM 1475 C C . MET B 1 70 ? -9.406 -15.445 -6.457 1 98.5 70 MET B C 1
ATOM 1477 O O . MET B 1 70 ? -9.172 -14.414 -7.102 1 98.5 70 MET B O 1
ATOM 1481 N N . ALA B 1 71 ? -10.562 -16.031 -6.57 1 98.25 71 ALA B N 1
ATOM 1482 C CA . ALA B 1 71 ? -11.641 -15.523 -7.422 1 98.25 71 ALA B CA 1
ATOM 1483 C C . ALA B 1 71 ? -12.18 -14.203 -6.898 1 98.25 71 ALA B C 1
ATOM 1485 O O . ALA B 1 71 ? -12.891 -13.484 -7.613 1 98.25 71 ALA B O 1
ATOM 1486 N N . ASP B 1 72 ? -11.859 -13.867 -5.672 1 98.44 72 ASP B N 1
ATOM 1487 C CA . ASP B 1 72 ? -12.375 -12.656 -5.035 1 98.44 72 ASP B CA 1
ATOM 1488 C C . ASP B 1 72 ? -11.461 -11.461 -5.309 1 98.44 72 ASP B C 1
ATOM 1490 O O . ASP B 1 72 ? -11.781 -10.328 -4.934 1 98.44 72 ASP B O 1
ATOM 1494 N N . VAL B 1 73 ? -10.32 -11.68 -5.973 1 98.81 73 VAL B N 1
ATOM 1495 C CA . VAL B 1 73 ? -9.359 -10.602 -6.219 1 98.81 73 VAL B CA 1
ATOM 1496 C C . VAL B 1 73 ? -9.93 -9.633 -7.254 1 98.81 73 VAL B C 1
ATOM 1498 O O . VAL B 1 73 ? -10.359 -10.047 -8.328 1 98.81 73 VAL B O 1
ATOM 1501 N N . THR B 1 74 ? -9.914 -8.336 -6.883 1 98.75 74 THR B N 1
ATOM 1502 C CA . THR B 1 74 ? -10.477 -7.316 -7.766 1 98.75 74 THR B CA 1
ATOM 1503 C C . THR B 1 74 ? -9.375 -6.445 -8.359 1 98.75 74 THR B C 1
ATOM 1505 O O . THR B 1 74 ? -9.555 -5.836 -9.414 1 98.75 74 THR B O 1
ATOM 1508 N N . MET B 1 75 ? -8.227 -6.332 -7.648 1 98.88 75 MET B N 1
ATOM 1509 C CA . MET B 1 75 ? -7.137 -5.461 -8.086 1 98.88 75 MET B CA 1
ATOM 1510 C C . MET B 1 75 ? -5.785 -6.035 -7.676 1 98.88 75 MET B C 1
ATOM 1512 O O . MET B 1 75 ? -5.621 -6.508 -6.551 1 98.88 75 MET B O 1
ATOM 1516 N N . ASN B 1 76 ? -4.824 -6.047 -8.641 1 98.94 76 ASN B N 1
ATOM 1517 C CA . ASN B 1 76 ? -3.432 -6.348 -8.328 1 98.94 76 ASN B CA 1
ATOM 1518 C C . ASN B 1 76 ? -2.506 -5.207 -8.734 1 98.94 76 ASN B C 1
ATOM 1520 O O . ASN B 1 76 ? -2.646 -4.641 -9.82 1 98.94 76 ASN B O 1
ATOM 1524 N N . HIS B 1 77 ? -1.594 -4.84 -7.816 1 98.88 77 HIS B N 1
ATOM 1525 C CA . HIS B 1 77 ? -0.489 -3.916 -8.047 1 98.88 77 HIS B CA 1
ATOM 1526 C C . HIS B 1 77 ? 0.812 -4.668 -8.305 1 98.88 77 HIS B C 1
ATOM 1528 O O . HIS B 1 77 ? 1.386 -5.258 -7.391 1 98.88 77 HIS B O 1
ATOM 1534 N N . VAL B 1 78 ? 1.254 -4.648 -9.516 1 98.94 78 VAL B N 1
ATOM 1535 C CA . VAL B 1 78 ? 2.385 -5.488 -9.891 1 98.94 78 VAL B CA 1
ATOM 1536 C C . VAL B 1 78 ? 3.619 -4.621 -10.125 1 98.94 78 VAL B C 1
ATOM 1538 O O . VAL B 1 78 ? 3.57 -3.658 -10.891 1 98.94 78 VAL B O 1
ATOM 1541 N N . PHE B 1 79 ? 4.711 -5.012 -9.453 1 98.94 79 PHE B N 1
ATOM 1542 C CA . PHE B 1 79 ? 5.996 -4.328 -9.562 1 98.94 79 PHE B CA 1
ATOM 1543 C C . PHE B 1 79 ? 7.082 -5.289 -10.031 1 98.94 79 PHE B C 1
ATOM 1545 O O . PHE B 1 79 ? 7.297 -6.336 -9.422 1 98.94 79 PHE B O 1
ATOM 1552 N N . VAL B 1 80 ? 7.762 -4.926 -11.086 1 98.94 80 VAL B N 1
ATOM 1553 C CA . VAL B 1 80 ? 8.891 -5.715 -11.562 1 98.94 80 VAL B CA 1
ATOM 1554 C C . VAL B 1 80 ? 10.148 -4.855 -11.602 1 98.94 80 VAL B C 1
ATOM 1556 O O . VAL B 1 80 ? 10.07 -3.627 -11.703 1 98.94 80 VAL B O 1
ATOM 1559 N N . THR B 1 81 ? 11.328 -5.52 -11.555 1 98.75 81 THR B N 1
ATOM 1560 C CA . THR B 1 81 ? 12.586 -4.777 -11.516 1 98.75 81 THR B CA 1
ATOM 1561 C C . THR B 1 81 ? 13.164 -4.633 -12.914 1 98.75 81 THR B C 1
ATOM 1563 O O . THR B 1 81 ? 14.078 -3.828 -13.133 1 98.75 81 THR B O 1
ATOM 1566 N N . ASP B 1 82 ? 12.695 -5.469 -13.883 1 98.75 82 ASP B N 1
ATOM 1567 C CA . ASP B 1 82 ? 13.164 -5.496 -15.266 1 98.75 82 ASP B CA 1
ATOM 1568 C C . ASP B 1 82 ? 12.062 -5.965 -16.219 1 98.75 82 ASP B C 1
ATOM 1570 O O . ASP B 1 82 ? 11.414 -6.984 -15.961 1 98.75 82 ASP B O 1
ATOM 1574 N N . TRP B 1 83 ? 11.938 -5.273 -17.328 1 98.62 83 TRP B N 1
ATOM 1575 C CA . TRP B 1 83 ? 10.906 -5.625 -18.312 1 98.62 83 TRP B CA 1
ATOM 1576 C C . TRP B 1 83 ? 11.203 -6.977 -18.953 1 98.62 83 TRP B C 1
ATOM 1578 O O . TRP B 1 83 ? 10.305 -7.617 -19.5 1 98.62 83 TRP B O 1
ATOM 1588 N N . ALA B 1 84 ? 12.406 -7.398 -18.859 1 98.69 84 ALA B N 1
ATOM 1589 C CA . ALA B 1 84 ? 12.766 -8.711 -19.391 1 98.69 84 ALA B CA 1
ATOM 1590 C C . ALA B 1 84 ? 12.008 -9.82 -18.656 1 98.69 84 ALA B C 1
ATOM 1592 O O . ALA B 1 84 ? 11.891 -10.938 -19.172 1 98.69 84 ALA B O 1
ATOM 1593 N N . ASN B 1 85 ? 11.531 -9.492 -17.469 1 98.56 85 ASN B N 1
ATOM 1594 C CA . ASN B 1 85 ? 10.828 -10.492 -16.672 1 98.56 85 ASN B CA 1
ATOM 1595 C C . ASN B 1 85 ? 9.32 -10.453 -16.922 1 98.56 85 ASN B C 1
ATOM 1597 O O . ASN B 1 85 ? 8.586 -11.32 -16.438 1 98.56 85 ASN B O 1
ATOM 1601 N N . TYR B 1 86 ? 8.875 -9.508 -17.719 1 98.75 86 TYR B N 1
ATOM 1602 C CA . TYR B 1 86 ? 7.457 -9.219 -17.891 1 98.75 86 TYR B CA 1
ATOM 1603 C C . TYR B 1 86 ? 6.711 -10.438 -18.422 1 98.75 86 TYR B C 1
ATOM 1605 O O . TYR B 1 86 ? 5.676 -10.828 -17.875 1 98.75 86 TYR B O 1
ATOM 1613 N N . GLY B 1 87 ? 7.207 -11.047 -19.406 1 98.75 87 GLY B N 1
ATOM 1614 C CA . GLY B 1 87 ? 6.574 -12.211 -20 1 98.75 87 GLY B CA 1
ATOM 1615 C C . GLY B 1 87 ? 6.469 -13.383 -19.047 1 98.75 87 GLY B C 1
ATOM 1616 O O . GLY B 1 87 ? 5.418 -14.023 -18.953 1 98.75 87 GLY B O 1
ATOM 1617 N N . ALA B 1 88 ? 7.551 -13.672 -18.344 1 98.88 88 ALA B N 1
ATOM 1618 C CA . ALA B 1 88 ? 7.582 -14.773 -17.375 1 98.88 88 ALA B CA 1
ATOM 1619 C C . ALA B 1 88 ? 6.586 -14.547 -16.25 1 98.88 88 ALA B C 1
ATOM 1621 O O . ALA B 1 88 ? 5.875 -15.477 -15.844 1 98.88 88 ALA B O 1
ATOM 1622 N N . VAL B 1 89 ? 6.508 -13.352 -15.719 1 98.88 89 VAL B N 1
ATOM 1623 C CA . VAL B 1 89 ? 5.57 -12.992 -14.656 1 98.88 89 VAL B CA 1
ATOM 1624 C C . VAL B 1 89 ? 4.137 -13.188 -15.141 1 98.88 89 VAL B C 1
ATOM 1626 O O . VAL B 1 89 ? 3.318 -13.797 -14.453 1 98.88 89 VAL B O 1
ATOM 1629 N N . ASN B 1 90 ? 3.865 -12.766 -16.375 1 98.81 90 ASN B N 1
ATOM 1630 C CA . ASN B 1 90 ? 2.521 -12.859 -16.938 1 98.81 90 ASN B CA 1
ATOM 1631 C C . ASN B 1 90 ? 2.088 -14.312 -17.109 1 98.81 90 ASN B C 1
ATOM 1633 O O . ASN B 1 90 ? 0.924 -14.648 -16.891 1 98.81 90 ASN B O 1
ATOM 1637 N N . GLU B 1 91 ? 2.982 -15.062 -17.531 1 98.81 91 GLU B N 1
ATOM 1638 C CA . GLU B 1 91 ? 2.666 -16.469 -17.766 1 98.81 91 GLU B CA 1
ATOM 1639 C C . GLU B 1 91 ? 2.193 -17.141 -16.469 1 98.81 91 GLU B C 1
ATOM 1641 O O . GLU B 1 91 ? 1.134 -17.766 -16.453 1 98.81 91 GLU B O 1
ATOM 1646 N N . VAL B 1 92 ? 2.887 -16.984 -15.422 1 98.94 92 VAL B N 1
ATOM 1647 C CA . VAL B 1 92 ? 2.529 -17.609 -14.148 1 98.94 92 VAL B CA 1
ATOM 1648 C C . VAL B 1 92 ? 1.291 -16.922 -13.57 1 98.94 92 VAL B C 1
ATOM 1650 O O . VAL B 1 92 ? 0.385 -17.594 -13.07 1 98.94 92 VAL B O 1
ATOM 1653 N N . TYR B 1 93 ? 1.24 -15.594 -13.633 1 98.88 93 TYR B N 1
ATOM 1654 C CA . TYR B 1 93 ? 0.111 -14.812 -13.141 1 98.88 93 TYR B CA 1
ATOM 1655 C C . TYR B 1 93 ? -1.201 -15.328 -13.719 1 98.88 93 TYR B C 1
ATOM 1657 O O . TYR B 1 93 ? -2.174 -15.523 -12.984 1 98.88 93 TYR B O 1
ATOM 1665 N N . ALA B 1 94 ? -1.204 -15.664 -14.992 1 98.69 94 ALA B N 1
ATOM 1666 C CA . ALA B 1 94 ? -2.41 -16.094 -15.688 1 98.69 94 ALA B CA 1
ATOM 1667 C C . ALA B 1 94 ? -2.92 -17.422 -15.133 1 98.69 94 ALA B C 1
ATOM 1669 O O . ALA B 1 94 ? -4.125 -17.672 -15.102 1 98.69 94 ALA B O 1
ATOM 1670 N N . GLU B 1 95 ? -2.059 -18.234 -14.633 1 98.5 95 GLU B N 1
ATOM 1671 C CA . GLU B 1 95 ? -2.443 -19.516 -14.062 1 98.5 95 GLU B CA 1
ATOM 1672 C C . GLU B 1 95 ? -3.293 -19.344 -12.805 1 98.5 95 GLU B C 1
ATOM 1674 O O . GLU B 1 95 ? -4.12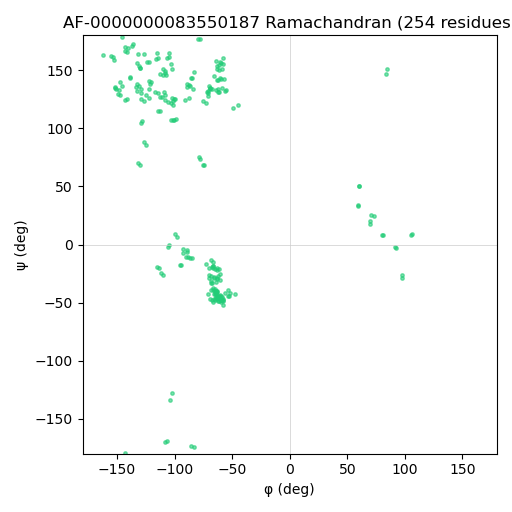9 -20.188 -12.484 1 98.5 95 GLU B O 1
ATOM 1679 N N . TYR B 1 96 ? -3.16 -18.312 -12.094 1 98.75 96 TYR B N 1
ATOM 1680 C CA . TYR B 1 96 ? -3.85 -18.094 -10.828 1 98.75 96 TYR B CA 1
ATOM 1681 C C . TYR B 1 96 ? -5.184 -17.391 -11.047 1 98.75 96 TYR B C 1
ATOM 1683 O O . TYR B 1 96 ? -6.004 -17.297 -10.133 1 98.75 96 TYR B O 1
ATOM 1691 N N . PHE B 1 97 ? -5.363 -16.938 -12.234 1 98.56 97 PHE B N 1
ATOM 1692 C CA . PHE B 1 97 ? -6.609 -16.266 -12.594 1 98.56 97 PHE B CA 1
ATOM 1693 C C . PHE B 1 97 ? -7.16 -16.828 -13.898 1 98.56 97 PHE B C 1
ATOM 1695 O O . PHE B 1 97 ? -7.27 -16.109 -14.898 1 98.56 97 PHE B O 1
ATOM 1702 N N . PRO B 1 98 ? -7.629 -18.031 -13.859 1 96.94 98 PRO B N 1
ATOM 1703 C CA . PRO B 1 98 ? -8.086 -18.703 -15.078 1 96.94 98 PRO B CA 1
ATOM 1704 C C . PRO B 1 98 ? -9.406 -18.156 -15.609 1 96.94 98 PRO B C 1
ATOM 1706 O O . PRO B 1 98 ? -9.727 -18.328 -16.781 1 96.94 98 PRO B O 1
ATOM 1709 N N . GLY B 1 99 ? -10.195 -17.438 -14.914 1 95.19 99 GLY B N 1
ATOM 1710 C CA . GLY B 1 99 ? -11.469 -16.844 -15.289 1 95.19 99 GLY B CA 1
ATOM 1711 C C . GLY B 1 99 ? -11.375 -15.352 -15.555 1 95.19 99 GLY B C 1
ATOM 1712 O O . GLY B 1 99 ? -10.508 -14.906 -16.312 1 95.19 99 GLY B O 1
ATOM 1713 N N . ASP B 1 100 ? -12.375 -14.609 -14.953 1 95.69 100 ASP B N 1
ATOM 1714 C CA . ASP B 1 100 ? -12.328 -13.156 -15.086 1 95.69 100 ASP B CA 1
ATOM 1715 C C . ASP B 1 100 ? -11.062 -12.586 -14.453 1 95.69 100 ASP B C 1
ATOM 1717 O O . ASP B 1 100 ? -10.68 -12.977 -13.352 1 95.69 100 ASP B O 1
ATOM 1721 N N . LYS B 1 101 ? -10.398 -11.773 -15.156 1 98.06 101 LYS B N 1
ATOM 1722 C CA . LYS B 1 101 ? -9.133 -11.203 -14.695 1 98.06 101 LYS B CA 1
ATOM 1723 C C . LYS B 1 101 ? -9.375 -9.977 -13.812 1 98.06 101 LYS B C 1
ATOM 1725 O O . LYS B 1 101 ? -10.188 -9.109 -14.148 1 98.06 101 LYS B O 1
ATOM 1730 N N . PRO B 1 102 ? -8.727 -9.93 -12.75 1 98.62 102 PRO B N 1
ATOM 1731 C CA . PRO B 1 102 ? -8.789 -8.68 -11.992 1 98.62 102 PRO B CA 1
ATOM 1732 C C . PRO B 1 102 ? -8.234 -7.488 -12.773 1 98.62 102 PRO B C 1
ATOM 1734 O O . PRO B 1 102 ? -7.434 -7.668 -13.695 1 98.62 102 PRO B O 1
ATOM 1737 N N . ALA B 1 103 ? -8.703 -6.289 -12.422 1 98.69 103 ALA B N 1
ATOM 1738 C CA . ALA B 1 103 ? -7.961 -5.098 -12.828 1 98.69 103 ALA B CA 1
ATOM 1739 C C . ALA B 1 103 ? -6.52 -5.152 -12.32 1 98.69 103 ALA B C 1
ATOM 1741 O O . ALA B 1 103 ? -6.246 -5.738 -11.273 1 98.69 103 ALA B O 1
ATOM 1742 N N . ARG B 1 104 ? -5.574 -4.695 -13.07 1 98.75 104 ARG B N 1
ATOM 1743 C CA . ARG B 1 104 ? -4.195 -4.648 -12.602 1 98.75 104 ARG B CA 1
ATOM 1744 C C . ARG B 1 104 ? -3.418 -3.537 -13.297 1 98.75 104 ARG B C 1
ATOM 1746 O O . ARG B 1 104 ? -3.861 -3.006 -14.32 1 98.75 104 ARG B O 1
ATOM 1753 N N . TYR B 1 105 ? -2.324 -3.098 -12.688 1 98.56 105 TYR B N 1
ATOM 1754 C CA . TYR B 1 105 ? -1.257 -2.393 -13.383 1 98.56 105 TYR B CA 1
ATOM 1755 C C . TYR B 1 105 ? 0.091 -3.059 -13.133 1 98.56 105 TYR B C 1
ATOM 1757 O O . TYR B 1 105 ? 0.204 -3.945 -12.281 1 98.56 105 TYR B O 1
ATOM 1765 N N . CYS B 1 106 ? 0.992 -2.721 -13.922 1 98.69 106 CYS B N 1
ATOM 1766 C CA . CYS B 1 106 ? 2.359 -3.205 -13.781 1 98.69 106 CYS B CA 1
ATOM 1767 C C . CYS B 1 106 ? 3.365 -2.109 -14.109 1 98.69 106 CYS B C 1
ATOM 1769 O O . CYS B 1 106 ? 3.289 -1.486 -15.164 1 98.69 106 CYS B O 1
ATOM 1771 N N . VAL B 1 107 ? 4.266 -1.83 -13.188 1 98.75 107 VAL B N 1
ATOM 1772 C CA . VAL B 1 107 ? 5.281 -0.809 -13.406 1 98.75 107 VAL B CA 1
ATOM 1773 C C . VAL B 1 107 ? 6.66 -1.363 -13.055 1 98.75 107 VAL B C 1
ATOM 1775 O O . VAL B 1 107 ? 6.77 -2.33 -12.297 1 98.75 107 VAL B O 1
ATOM 1778 N N . LYS B 1 108 ? 7.672 -0.82 -13.672 1 98.81 108 LYS B N 1
ATOM 1779 C CA . LYS B 1 108 ? 9.055 -1.131 -13.32 1 98.81 108 LYS B CA 1
ATOM 1780 C C . LYS B 1 108 ? 9.555 -0.219 -12.203 1 98.81 108 LYS B C 1
ATOM 1782 O O . LYS B 1 108 ? 9.461 1.006 -12.305 1 98.81 108 LYS B O 1
ATOM 1787 N N . VAL B 1 109 ? 10.062 -0.802 -11.133 1 98.62 109 VAL B N 1
ATOM 1788 C CA . VAL B 1 109 ? 10.57 -0.085 -9.969 1 98.62 109 VAL B CA 1
ATOM 1789 C C . VAL B 1 109 ? 11.797 -0.801 -9.414 1 98.62 109 VAL B C 1
ATOM 1791 O O . VAL B 1 109 ? 12.188 -1.858 -9.914 1 98.62 109 VAL B O 1
ATOM 1794 N N . GLU B 1 110 ? 12.508 -0.129 -8.445 1 98.38 110 GLU B N 1
ATOM 1795 C CA . GLU B 1 110 ? 13.461 -0.846 -7.605 1 98.38 110 GLU B CA 1
ATOM 1796 C C . GLU B 1 110 ? 12.789 -1.396 -6.352 1 98.38 110 GLU B C 1
ATOM 1798 O O . GLU B 1 110 ? 11.953 -0.723 -5.746 1 98.38 110 GLU B O 1
ATOM 1803 N N . LEU B 1 111 ? 13.148 -2.629 -5.992 1 98.62 111 LEU B N 1
ATOM 1804 C CA . LEU B 1 111 ? 12.562 -3.287 -4.832 1 98.62 111 LEU B CA 1
ATOM 1805 C C . LEU B 1 111 ? 13.539 -3.305 -3.664 1 98.62 111 LEU B C 1
ATOM 1807 O O . LEU B 1 111 ? 14.727 -3.018 -3.84 1 98.62 111 LEU B O 1
ATOM 1811 N N . VAL B 1 112 ? 13.078 -3.572 -2.523 1 98.19 112 VAL B N 1
ATOM 1812 C CA . VAL B 1 112 ? 13.742 -3.264 -1.26 1 98.19 112 VAL B CA 1
ATOM 1813 C C . VAL B 1 112 ? 14.992 -4.133 -1.104 1 98.19 112 VAL B C 1
ATOM 1815 O O . VAL B 1 112 ? 15.969 -3.715 -0.479 1 98.19 112 VAL B O 1
ATOM 1818 N N . LYS B 1 113 ? 14.969 -5.41 -1.632 1 98.12 113 LYS B N 1
ATOM 1819 C CA . LYS B 1 113 ? 16.141 -6.285 -1.523 1 98.12 113 LYS B CA 1
ATOM 1820 C C . LYS B 1 113 ? 16.641 -6.691 -2.902 1 98.12 113 LYS B C 1
ATOM 1822 O O . LYS B 1 113 ? 15.867 -7.082 -3.771 1 98.12 113 LYS B O 1
ATOM 1827 N N . PRO B 1 114 ? 18 -6.695 -2.992 1 97.38 114 PRO B N 1
ATOM 1828 C CA . PRO B 1 114 ? 18.547 -7.234 -4.238 1 97.38 114 PRO B CA 1
ATOM 1829 C C . PRO B 1 114 ? 18.156 -8.695 -4.469 1 97.38 114 PRO B C 1
ATOM 1831 O O . PRO B 1 114 ? 18.094 -9.477 -3.52 1 97.38 114 PRO B O 1
ATOM 1834 N N . GLY B 1 115 ? 17.922 -9.023 -5.672 1 98.5 115 GLY B N 1
ATOM 1835 C CA . GLY B 1 115 ? 17.547 -10.383 -6.023 1 98.5 115 GLY B CA 1
ATOM 1836 C C . GLY B 1 115 ? 16.047 -10.578 -6.18 1 98.5 115 GLY B C 1
ATOM 1837 O O . GLY B 1 115 ? 15.602 -11.539 -6.801 1 98.5 115 GLY B O 1
ATOM 1838 N N . ALA B 1 116 ? 15.281 -9.789 -5.461 1 98.88 116 ALA B N 1
ATOM 1839 C CA . ALA B 1 116 ? 13.844 -9.812 -5.711 1 98.88 116 ALA B CA 1
ATOM 1840 C C . ALA B 1 116 ? 13.516 -9.234 -7.086 1 98.88 116 ALA B C 1
ATOM 1842 O O . ALA B 1 116 ? 13.984 -8.156 -7.441 1 98.88 116 ALA B O 1
ATOM 1843 N N . LEU B 1 117 ? 12.672 -9.906 -7.828 1 98.88 117 LEU B N 1
ATOM 1844 C CA . LEU B 1 117 ? 12.391 -9.508 -9.203 1 98.88 117 LEU B CA 1
ATOM 1845 C C . LEU B 1 117 ? 10.953 -9.031 -9.352 1 98.88 117 LEU B C 1
ATOM 1847 O O . LEU B 1 117 ? 10.602 -8.398 -10.352 1 98.88 117 LEU B O 1
ATOM 1851 N N . VAL B 1 118 ? 10.094 -9.422 -8.414 1 98.94 118 VAL B N 1
ATOM 1852 C CA . VAL B 1 118 ? 8.664 -9.141 -8.5 1 98.94 118 VAL B CA 1
ATOM 1853 C C . VAL B 1 118 ? 8.094 -8.906 -7.102 1 98.94 118 VAL B C 1
ATOM 1855 O O . VAL B 1 118 ? 8.508 -9.555 -6.141 1 98.94 118 VAL B O 1
ATOM 1858 N N . GLU B 1 119 ? 7.258 -7.91 -6.91 1 98.94 119 GLU B N 1
ATOM 1859 C CA . GLU B 1 119 ? 6.406 -7.633 -5.754 1 98.94 119 GLU B CA 1
ATOM 1860 C C . GLU B 1 119 ? 4.961 -7.387 -6.184 1 98.94 119 GLU B C 1
ATOM 1862 O O . GLU B 1 119 ? 4.711 -6.711 -7.184 1 98.94 119 GLU B O 1
ATOM 1867 N N . ILE B 1 120 ? 3.982 -7.996 -5.52 1 98.94 120 ILE B N 1
ATOM 1868 C CA . ILE B 1 120 ? 2.572 -7.801 -5.84 1 98.94 120 ILE B CA 1
ATOM 1869 C C . ILE B 1 120 ? 1.798 -7.449 -4.57 1 98.94 120 ILE B C 1
ATOM 1871 O O . ILE B 1 120 ? 1.967 -8.094 -3.535 1 98.94 120 ILE B O 1
ATOM 1875 N N . ALA B 1 121 ? 1.019 -6.453 -4.555 1 98.94 121 ALA B N 1
ATOM 1876 C CA . ALA B 1 121 ? 0.002 -6.145 -3.551 1 98.94 121 ALA B CA 1
ATOM 1877 C C . ALA B 1 121 ? -1.401 -6.367 -4.105 1 98.94 121 ALA B C 1
ATOM 1879 O O . ALA B 1 121 ? -1.637 -6.188 -5.305 1 98.94 121 ALA B O 1
ATOM 1880 N N . THR B 1 122 ? -2.35 -6.738 -3.258 1 98.94 122 THR B N 1
ATOM 1881 C CA . THR B 1 122 ? -3.615 -7.246 -3.771 1 98.94 122 THR B CA 1
ATOM 1882 C C . THR B 1 122 ? -4.789 -6.695 -2.965 1 98.94 122 THR B C 1
ATOM 1884 O O . THR B 1 122 ? -4.68 -6.504 -1.753 1 98.94 122 THR B O 1
ATOM 1887 N N . VAL B 1 123 ? -5.898 -6.402 -3.619 1 98.94 123 VAL B N 1
ATOM 1888 C CA . VAL B 1 123 ? -7.188 -6.129 -2.998 1 98.94 123 VAL B CA 1
ATOM 1889 C C . VAL B 1 123 ? -8.188 -7.215 -3.385 1 98.94 123 VAL B C 1
ATOM 1891 O O . VAL B 1 123 ? -8.32 -7.559 -4.562 1 98.94 123 VAL B O 1
ATOM 1894 N N . ALA B 1 124 ? -8.898 -7.797 -2.457 1 98.88 124 ALA B N 1
ATOM 1895 C CA . ALA B 1 124 ? -9.922 -8.805 -2.701 1 98.88 124 ALA B CA 1
ATOM 1896 C C . ALA B 1 124 ? -11.211 -8.461 -1.96 1 98.88 124 ALA B C 1
ATOM 1898 O O . ALA B 1 124 ? -11.18 -8.031 -0.803 1 98.88 124 ALA B O 1
ATOM 1899 N N . HIS B 1 125 ? -12.359 -8.602 -2.582 1 98.69 125 HIS B N 1
ATOM 1900 C CA . HIS B 1 125 ? -13.68 -8.422 -1.979 1 98.69 125 HIS B CA 1
ATOM 1901 C C . HIS B 1 125 ? -14.32 -9.773 -1.659 1 98.69 125 HIS B C 1
ATOM 1903 O O . HIS B 1 125 ? -14.836 -10.445 -2.555 1 98.69 125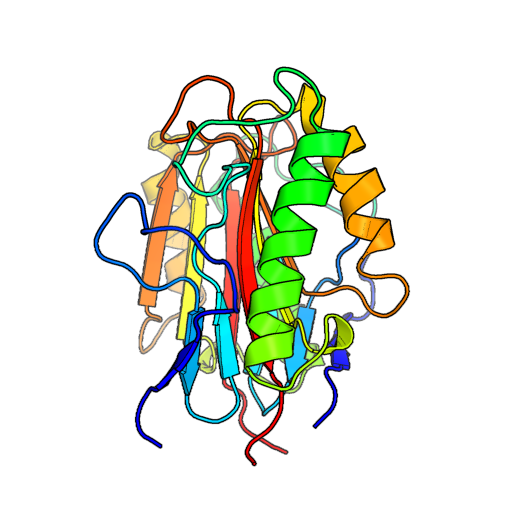 HIS B O 1
ATOM 1909 N N . ILE B 1 126 ? -14.383 -10.125 -0.401 1 97.62 126 ILE B N 1
ATOM 1910 C CA . ILE B 1 126 ? -14.812 -11.461 -0.017 1 97.62 126 ILE B CA 1
ATOM 1911 C C . ILE B 1 126 ? -16.234 -11.406 0.548 1 97.62 126 ILE B C 1
ATOM 1913 O O . ILE B 1 126 ? -16.812 -12.438 0.9 1 97.62 126 ILE B O 1
ATOM 1917 N N . GLY B 1 127 ? -16.75 -10.18 0.609 1 91 127 GLY B N 1
ATOM 1918 C CA . GLY B 1 127 ? -18.078 -9.977 1.154 1 91 127 GLY B CA 1
ATOM 1919 C C . GLY B 1 127 ? -18.094 -9.867 2.668 1 91 127 GLY B C 1
ATOM 1920 O O . GLY B 1 127 ? -17.156 -10.289 3.334 1 91 127 GLY B O 1
ATOM 1921 N N . LYS B 1 128 ? -19.125 -9.078 3.184 1 81.44 128 LYS B N 1
ATOM 1922 C CA . LYS B 1 128 ? -19.297 -8.953 4.629 1 81.44 128 LYS B CA 1
ATOM 1923 C C . LYS B 1 128 ? -19.922 -10.227 5.215 1 81.44 128 LYS B C 1
ATOM 1925 O O . LYS B 1 128 ? -20.781 -10.836 4.594 1 81.44 128 LYS B O 1
ATOM 1930 N N . LYS B 1 129 ? -19.156 -10.727 6.145 1 65.06 129 LYS B N 1
ATOM 1931 C CA . LYS B 1 129 ? -19.75 -11.852 6.848 1 65.06 129 LYS B CA 1
ATOM 1932 C C . LYS B 1 129 ? -20.906 -11.391 7.73 1 65.06 129 LYS B C 1
ATOM 1934 O O . LYS B 1 129 ? -20.906 -10.266 8.227 1 65.06 129 LYS B O 1
#

InterPro domains:
  IPR006175 YjgF/YER057c/UK114 family [PF01042] (13-125)
  IPR006175 YjgF/YER057c/UK114 family [PTHR11803] (15-125)
  IPR019898 3-aminoacrylate deaminase RutC [MF_00831] (1-128)
  IPR019898 3-aminoacrylate deaminase RutC [TIGR03610] (1-127)
  IPR035959 RutC-like superfamily 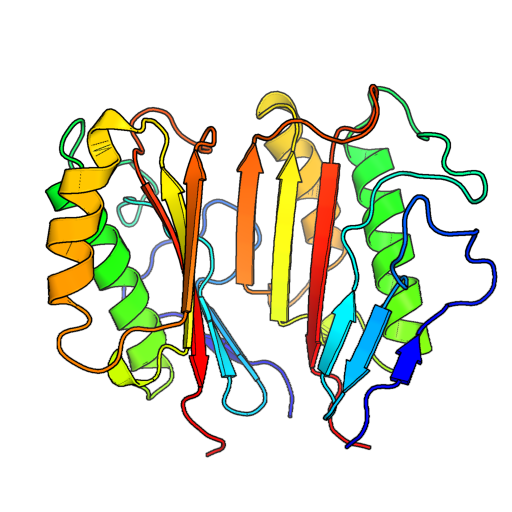[G3DSA:3.30.1330.40] (1-128)
  IPR035959 RutC-like superfamily [SSF55298] (2-127)

Nearest PDB structures (foldseek):
  3v4d-assembly2_D  TM=9.957E-01  e=3.783E-23  Escherichia coli O6
  3v4d-assembly2_B  TM=9.955E-01  e=2.456E-22  Escherichia coli O6
  3v4d-assembly1_C  TM=9.924E-01  e=1.015E-21  Escherichia coli O6
  3v4d-assembly2_E  TM=9.845E-01  e=1.083E-21  Escherichia coli O6
  3v4d-assembly1_A  TM=9.991E-01  e=3.458E-21  Escherichia coli O6

Solvent-accessible surface area (backbone atoms only — not comparable to full-atom values): 13840 Å² total; per-residue (Å²): 108,77,76,41,83,32,75,36,87,84,63,46,73,66,95,58,102,64,63,63,19,36,38,40,77,25,33,37,43,35,42,77,31,52,29,50,50,56,85,66,43,71,45,55,70,92,34,51,44,57,26,45,49,50,24,51,52,53,52,45,42,35,40,41,67,70,70,37,53,67,82,30,41,38,36,38,46,36,37,26,57,47,77,89,42,47,65,46,36,47,58,51,53,37,69,70,38,79,66,82,36,30,6,34,39,67,40,40,46,88,64,96,48,87,67,51,54,51,37,41,26,39,36,28,49,61,40,71,126,101,77,70,40,80,34,74,37,88,83,63,47,74,63,94,57,83,43,29,65,13,20,37,42,83,24,32,36,30,35,17,49,30,51,28,50,49,57,84,68,42,69,45,58,71,92,33,50,42,58,24,46,49,50,24,52,51,53,52,44,44,38,39,40,66,70,72,38,52,69,87,30,39,51,37,37,46,36,36,28,58,48,75,87,42,48,64,44,37,49,58,52,54,46,68,71,40,80,65,84,68,52,51,67,55,76,48,80,39,50,63,92,49,88,68,49,52,49,36,42,26,39,36,28,56,62,51,70,127

Secondary structure (DSSP, 8-state):
---EEE--TT----SSS--SEEEETTEEEEEEE-SB-TTS-B-STT-HHHHHHHHHHHHHHHHHHTT--GGGEEEEEEEES-GGGHHHHHHHHHHH-SSSPPEEEEEE---SSTT--EEEEEEEE----/---EEE--TT----SSS--SEEEETTEEEEEEE-SB-TTS-B-STT-HHHHHHHHHHHHHHHHHHTT--GGGEEEEEEEES-GGGHHHHHHHHHHH--SSPPEEEEEE-B-SSTT--EEEEEEEE----